Protein 3OBW (pdb70)

Sequence (321 aa):
DEKRQAVKLHIESEDDLWLLHLILEKDDKVVAKTTRDVGESRRIPMTIILKVDYTEFQEFTNRLRIHGIIEDAPERFGIKGAHHTINLDIGDEIIIIKQQWRSRIIIALVDFDEYLIAIPFEQGIKILSEKSLRPLNEEEGIIEQNALEIATELAEYVKQYDPDAILLAGPGFFKEEVSKKVNAILKNKKIYIDSVSSATRAGLHEVLKRDIIDKIMTDYEIAIGAKKMEKAMELLAKQPELVTYGLEQVKNAIEMGAVETVLVIEDLLSSDEQERLTIERMLEDIENKRGEVILVPKESPIYFELKNLTGILAILRFRIN

Radius of gyration: 24.27 Å; Cα contacts (8 Å, |Δi|>4): 619; chains: 1; bounding box: 79×34×56 Å

Organism: Saccharolobus solfataricus (strain ATCC 35092 / DSM 1617 / JCM 11322 / P2) (NCBI:txid273057)

Secondary structure (DSSP, 8-state):
------EEEE--SHHHHHHHHHH--TT-EEEEEEEEE-----EEEEEEEEEEEEEEEETTTTEEEEEEEEEE--GGG--TT-EEEEEE-TT-EEEEE-S-----EEEEEEETTEEEEEEE-SS-EE---EEE-GGG-SSTTHHHHHHHHHHHHHHHHHHHH--SEEEEE-SSSHHHHHHHHHHTTT--SEEEEE--S-SSHHHHHHHHTSHHHHHHHHHHHHHHHHHHHHHHHHHHTTS-SSEEESHHHHHHHHHHT-EEEEEEEGGGGSS-HHHHHHHHHHHHHHHTTT-EEEEE-TTSTTHHHHHHTTTEEEEESS---

B-factor: mean 63.79, std 14.61, range [33.77, 118.28]

CATH classification: 2.30.30.870 (+2 more: 3.30.420.60, 3.30.1330.30)

Structure (mmCIF, N/CA/C/O backbone):
data_3OBW
#
_entry.id   3OBW
#
_cell.length_a   124.394
_cell.length_b   34.329
_cell.length_c   90.109
_cell.angle_alpha   90.00
_cell.angle_beta   103.64
_cell.angle_gamma   90.00
#
_symmetry.space_group_name_H-M   'C 1 2 1'
#
loop_
_entity.id
_entity.type
_entity.pdbx_description
1 polymer 'Protein pelota homolog'
2 water water
#
loop_
_atom_site.group_PDB
_atom_site.id
_atom_site.type_symbol
_atom_site.label_atom_id
_atom_site.label_alt_id
_atom_site.label_comp_id
_atom_site.label_asym_id
_atom_site.label_entity_id
_atom_site.label_seq_id
_atom_site.pdbx_PDB_ins_code
_atom_site.Cartn_x
_atom_site.Cartn_y
_atom_site.Cartn_z
_atom_site.occupancy
_atom_site.B_iso_or_equiv
_atom_site.auth_seq_id
_atom_site.auth_comp_id
_atom_site.auth_asym_id
_atom_site.auth_atom_id
_atom_site.pdbx_PDB_model_num
ATOM 1 N N . ASP A 1 27 ? -5.256 -30.019 21.284 1.00 77.67 7 ASP A N 1
ATOM 2 C CA . ASP A 1 27 ? -3.809 -29.641 21.316 1.00 87.31 7 ASP A CA 1
ATOM 3 C C . ASP A 1 27 ? -3.527 -28.624 22.417 1.00 86.57 7 ASP A C 1
ATOM 4 O O . ASP A 1 27 ? -2.370 -28.331 22.735 1.00 80.00 7 ASP A O 1
ATOM 9 N N . GLU A 1 28 ? -4.599 -28.092 22.995 1.00 89.67 8 GLU A N 1
ATOM 10 C CA . GLU A 1 28 ? -4.490 -27.109 24.063 1.00 89.41 8 GLU A CA 1
ATOM 11 C C . GLU A 1 28 ? -5.849 -26.904 24.753 1.00 89.74 8 GLU A C 1
ATOM 12 O O . GLU A 1 28 ? -6.844 -26.552 24.109 1.00 88.61 8 GLU A O 1
ATOM 18 N N . LYS A 1 29 ? -5.877 -27.139 26.064 1.00 85.99 9 LYS A N 1
ATOM 19 C CA . LYS A 1 29 ? -7.091 -26.989 26.868 1.00 91.74 9 LYS A CA 1
ATOM 20 C C . LYS A 1 29 ? -7.689 -25.583 26.742 1.00 92.33 9 LYS A C 1
ATOM 21 O O . LYS A 1 29 ? -7.000 -24.627 26.383 1.00 86.97 9 LYS A O 1
ATOM 27 N N . ARG A 1 30 ? -8.977 -25.470 27.048 1.00 89.90 10 ARG A N 1
ATOM 28 C CA . ARG A 1 30 ? -9.688 -24.196 26.985 1.00 84.47 10 ARG A CA 1
ATOM 29 C C . ARG A 1 30 ? -10.242 -23.830 28.360 1.00 84.93 10 ARG A C 1
ATOM 30 O O . ARG A 1 30 ? -10.570 -22.668 28.614 1.00 82.17 10 ARG A O 1
ATOM 38 N N . GLN A 1 31 ? -10.347 -24.828 29.236 1.00 85.28 11 GLN A N 1
ATOM 39 C CA . GLN A 1 31 ? -10.855 -24.614 30.584 1.00 69.80 11 GLN A CA 1
ATOM 40 C C . GLN A 1 31 ? -9.769 -24.100 31.512 1.00 64.64 11 GLN A C 1
ATOM 41 O O . GLN A 1 31 ? -9.124 -24.855 32.249 1.00 61.60 11 GLN A O 1
ATOM 47 N N . ALA A 1 32 ? -9.569 -22.791 31.441 1.00 57.99 12 ALA A N 1
ATOM 48 C CA . ALA A 1 32 ? -8.588 -22.097 32.253 1.00 58.12 12 ALA A CA 1
ATOM 49 C C . ALA A 1 32 ? -9.353 -21.045 33.041 1.00 52.51 12 ALA A C 1
ATOM 50 O O . ALA A 1 32 ? -10.422 -20.597 32.619 1.00 53.17 12 ALA A O 1
ATOM 52 N N . VAL A 1 33 ? -8.813 -20.659 34.186 1.00 50.42 13 VAL A N 1
ATOM 53 C CA . VAL A 1 33 ? -9.455 -19.653 35.014 1.00 49.50 13 VAL A CA 1
ATOM 54 C C . VAL A 1 33 ? -8.432 -18.601 35.425 1.00 46.55 13 VAL A C 1
ATOM 55 O O . VAL A 1 33 ? -7.354 -18.942 35.907 1.00 48.92 13 VAL A O 1
ATOM 59 N N . LYS A 1 34 ? -8.761 -17.330 35.206 1.00 46.72 14 LYS A N 1
ATOM 60 C CA . LYS A 1 34 ? -7.871 -16.236 35.588 1.00 49.23 14 LYS A CA 1
ATOM 61 C C . LYS A 1 34 ? -8.254 -15.847 37.007 1.00 47.15 14 LYS A C 1
ATOM 62 O O . LYS A 1 34 ? -9.430 -15.829 37.354 1.00 48.47 14 LYS A O 1
ATOM 68 N N . LEU A 1 35 ? -7.263 -15.545 37.829 1.00 50.35 15 LEU A N 1
ATOM 69 C CA . LEU A 1 35 ? -7.533 -15.158 39.202 1.00 49.43 15 LEU A CA 1
ATOM 70 C C . LEU A 1 35 ? -6.664 -13.999 39.679 1.00 49.68 15 LEU A C 1
ATOM 71 O O . LEU A 1 35 ? -5.454 -13.986 39.480 1.00 49.24 15 LEU A O 1
ATOM 76 N N . HIS A 1 36 ? -7.300 -13.018 40.302 1.00 47.13 16 HIS A N 1
ATOM 77 C CA . HIS A 1 36 ? -6.581 -11.885 40.843 1.00 47.97 16 HIS A CA 1
ATOM 78 C C . HIS A 1 36 ? -6.431 -12.113 42.337 1.00 49.24 16 HIS A C 1
ATOM 79 O O . HIS A 1 36 ? -7.421 -12.219 43.056 1.00 57.81 16 HIS A O 1
ATOM 86 N N . ILE A 1 37 ? -5.186 -12.216 42.792 1.00 52.33 17 ILE A N 1
ATOM 87 C CA . ILE A 1 37 ? -4.909 -12.429 44.201 1.00 50.38 17 ILE A CA 1
ATOM 88 C C . ILE A 1 37 ? -5.180 -11.117 44.915 1.00 52.08 17 ILE A C 1
ATOM 89 O O . ILE A 1 37 ? -4.459 -10.123 44.758 1.00 51.28 17 ILE A O 1
ATOM 94 N N . GLU A 1 38 ? -6.243 -11.139 45.705 1.00 53.14 18 GLU A N 1
ATOM 95 C CA . GLU A 1 38 ? -6.695 -9.965 46.425 1.00 57.54 18 GLU A CA 1
ATOM 96 C C . GLU A 1 38 ? -6.422 -10.049 47.937 1.00 54.73 18 GLU A C 1
ATOM 97 O O . GLU A 1 38 ? -6.223 -9.020 48.584 1.00 49.63 18 GLU A O 1
ATOM 103 N N . SER A 1 39 ? -6.403 -11.262 48.492 1.00 50.30 19 SER A N 1
ATOM 104 C CA . SER A 1 39 ? -6.165 -11.450 49.924 1.00 53.80 19 SER A CA 1
ATOM 105 C C . SER A 1 39 ? -5.285 -12.656 50.194 1.00 49.63 19 SER A C 1
ATOM 106 O O . SER A 1 39 ? -4.854 -13.333 49.272 1.00 50.95 19 SER A O 1
ATOM 109 N N . GLU A 1 40 ? -5.029 -12.920 51.470 1.00 44.06 20 GLU A N 1
ATOM 110 C CA . GLU A 1 40 ? -4.224 -14.062 51.880 1.00 45.61 20 GLU A CA 1
ATOM 111 C C . GLU A 1 40 ? -5.029 -15.359 51.676 1.00 47.98 20 GLU A C 1
ATOM 112 O O . GLU A 1 40 ? -4.461 -16.441 51.536 1.00 51.54 20 GLU A O 1
ATOM 118 N N . ASP A 1 41 ? -6.356 -15.255 51.665 1.00 50.95 21 ASP A N 1
ATOM 119 C CA . ASP A 1 41 ? -7.192 -16.438 51.465 1.00 49.78 21 ASP A CA 1
ATOM 120 C C . ASP A 1 41 ? -7.133 -16.861 50.005 1.00 49.05 21 ASP A C 1
ATOM 121 O O . ASP A 1 41 ? -7.228 -18.050 49.687 1.00 45.82 21 ASP A O 1
ATOM 126 N N . ASP A 1 42 ? -6.986 -15.885 49.112 1.00 46.16 22 ASP A N 1
ATOM 127 C CA . ASP A 1 42 ? -6.891 -16.203 47.698 1.00 47.53 22 ASP A CA 1
ATOM 128 C C . ASP A 1 42 ? -5.642 -17.068 47.583 1.00 47.56 22 ASP A C 1
ATOM 129 O O . ASP A 1 42 ? -5.556 -17.967 46.749 1.00 41.55 22 ASP A O 1
ATOM 134 N N . LEU A 1 43 ? -4.683 -16.815 48.463 1.00 46.86 23 LEU A N 1
ATOM 135 C CA . LEU A 1 43 ? -3.450 -17.587 48.466 1.00 47.48 23 LEU A CA 1
ATOM 136 C C . LEU A 1 43 ? -3.671 -19.014 48.985 1.00 51.07 23 LEU A C 1
ATOM 137 O O . LEU A 1 43 ? -3.188 -19.979 48.381 1.00 50.83 23 LEU A O 1
ATOM 142 N N . TRP A 1 44 ? -4.392 -19.157 50.096 1.00 47.01 24 TRP A N 1
ATOM 143 C CA . TRP A 1 44 ? -4.630 -20.492 50.631 1.00 47.49 24 TRP A CA 1
ATOM 144 C C . TRP A 1 44 ? -5.442 -21.298 49.660 1.00 44.42 24 TRP A C 1
ATOM 145 O O . TRP A 1 44 ? -5.228 -22.492 49.527 1.00 44.35 24 TRP A O 1
ATOM 156 N N . LEU A 1 45 ? -6.373 -20.648 48.976 1.00 45.31 25 LEU A N 1
ATOM 157 C CA . LEU A 1 45 ? -7.203 -21.354 48.019 1.00 47.76 25 LEU A CA 1
ATOM 158 C C . LEU A 1 45 ? -6.337 -22.013 46.966 1.00 43.81 25 LEU A C 1
ATOM 159 O O . LEU A 1 45 ? -6.465 -23.212 46.699 1.00 42.45 25 LEU A O 1
ATOM 164 N N . LEU A 1 46 ? -5.455 -21.218 46.369 1.00 44.69 26 LEU A N 1
ATOM 165 C CA . LEU A 1 46 ? -4.560 -21.707 45.329 1.00 46.56 26 LEU A CA 1
ATOM 166 C C . LEU A 1 46 ? -3.693 -22.848 45.828 1.00 48.88 26 LEU A C 1
ATOM 167 O O . LEU A 1 46 ? -3.431 -23.805 45.095 1.00 47.99 26 LEU A O 1
ATOM 172 N N . HIS A 1 47 ? -3.265 -22.738 47.083 1.00 45.72 27 HIS A N 1
ATOM 173 C CA . HIS A 1 47 ? -2.419 -23.734 47.733 1.00 44.30 27 HIS A CA 1
ATOM 174 C C . HIS A 1 47 ? -3.160 -25.038 47.967 1.00 47.37 27 HIS A C 1
ATOM 175 O O . HIS A 1 47 ? -2.555 -26.105 47.958 1.00 49.31 27 HIS A O 1
ATOM 182 N N . LEU A 1 48 ? -4.472 -24.939 48.164 1.00 51.86 28 LEU A N 1
ATOM 183 C CA . LEU A 1 48 ? -5.312 -26.097 48.430 1.00 49.43 28 LEU A CA 1
ATOM 184 C C . LEU A 1 48 ? -5.775 -26.846 47.186 1.00 54.89 28 LEU A C 1
ATOM 185 O O . LEU A 1 48 ? -5.869 -28.078 47.199 1.00 54.63 28 LEU A O 1
ATOM 190 N N . ILE A 1 49 ? -6.057 -26.119 46.109 1.00 54.46 29 ILE A N 1
ATOM 191 C CA . ILE A 1 49 ? -6.556 -26.767 44.909 1.00 52.60 29 ILE A CA 1
ATOM 192 C C . ILE A 1 49 ? -5.546 -27.022 43.800 1.00 57.32 29 ILE A C 1
ATOM 193 O O . ILE A 1 49 ? -5.863 -27.722 42.835 1.00 60.04 29 ILE A O 1
ATOM 198 N N . LEU A 1 50 ? -4.341 -26.466 43.909 1.00 51.92 30 LEU A N 1
ATOM 199 C CA . LEU A 1 50 ? -3.348 -26.712 42.870 1.00 54.43 30 LEU A CA 1
ATOM 200 C C . LEU A 1 50 ? -2.659 -28.047 43.124 1.00 58.04 30 LEU A C 1
ATOM 201 O O . LEU A 1 50 ? -1.946 -28.216 44.111 1.00 61.40 30 LEU A O 1
ATOM 206 N N . GLU A 1 51 ? -2.886 -29.001 42.226 1.00 62.74 31 GLU A N 1
ATOM 207 C CA . GLU A 1 51 ? -2.303 -30.327 42.355 1.00 62.29 31 GLU A CA 1
ATOM 208 C C . GLU A 1 51 ? -1.050 -30.578 41.529 1.00 66.41 31 GLU A C 1
ATOM 209 O O . GLU A 1 51 ? -0.598 -29.734 40.756 1.00 60.85 31 GLU A O 1
ATOM 215 N N . LYS A 1 52 ? -0.517 -31.780 41.715 1.00 70.29 32 LYS A N 1
ATOM 216 C CA . LYS A 1 52 ? 0.693 -32.261 41.076 1.00 64.28 32 LYS A CA 1
ATOM 217 C C . LYS A 1 52 ? 0.954 -31.803 39.657 1.00 71.41 32 LYS A C 1
ATOM 218 O O . LYS A 1 52 ? 1.791 -30.936 39.435 1.00 71.44 32 LYS A O 1
ATOM 224 N N . ASP A 1 53 ? 0.243 -32.374 38.691 1.00 68.38 33 ASP A N 1
ATOM 225 C CA . ASP A 1 53 ? 0.496 -32.031 37.296 1.00 68.13 33 ASP A CA 1
ATOM 226 C C . ASP A 1 53 ? -0.376 -30.950 36.664 1.00 66.95 33 ASP A C 1
ATOM 227 O O . ASP A 1 53 ? -0.671 -31.010 35.471 1.00 68.47 33 ASP A O 1
ATOM 232 N N . ASP A 1 54 ? -0.787 -29.959 37.445 1.00 65.34 34 ASP A N 1
ATOM 233 C CA . ASP A 1 54 ? -1.613 -28.889 36.904 1.00 62.25 34 ASP A CA 1
ATOM 234 C C . ASP A 1 54 ? -0.675 -27.826 36.354 1.00 62.06 34 ASP A C 1
ATOM 235 O O . ASP A 1 54 ? 0.470 -27.729 36.784 1.00 59.90 34 ASP A O 1
ATOM 240 N N . LYS A 1 55 ? -1.146 -27.042 35.392 1.00 61.61 35 LYS A N 1
ATOM 241 C CA . LYS A 1 55 ? -0.318 -25.990 34.811 1.00 56.03 35 LYS A CA 1
ATOM 242 C C . LYS A 1 55 ? -0.814 -24.617 35.242 1.00 54.33 35 LYS A C 1
ATOM 243 O O . LYS A 1 55 ? -2.007 -24.435 35.463 1.00 54.57 35 LYS A O 1
ATOM 249 N N . VAL A 1 56 ? 0.099 -23.655 35.365 1.00 45.61 36 VAL A N 1
ATOM 250 C CA . VAL A 1 56 ? -0.265 -22.290 35.756 1.00 43.98 36 VAL A CA 1
ATOM 251 C C . VAL A 1 56 ? 0.448 -21.283 34.872 1.00 47.34 36 VAL A C 1
ATOM 252 O O . VAL A 1 56 ? 1.596 -21.479 34.486 1.00 43.67 36 VAL A O 1
ATOM 256 N N . VAL A 1 57 ? -0.240 -20.201 34.545 1.00 45.64 37 VAL A N 1
ATOM 257 C CA . VAL A 1 57 ? 0.361 -19.173 33.714 1.00 45.28 37 VAL A CA 1
ATOM 258 C C . VAL A 1 57 ? 0.478 -17.914 34.551 1.00 46.35 37 VAL A C 1
ATOM 259 O O . VAL A 1 57 ? -0.512 -17.437 35.096 1.00 45.76 37 VAL A O 1
ATOM 263 N N . ALA A 1 58 ? 1.691 -17.381 34.650 1.00 45.61 38 ALA A N 1
ATOM 264 C CA . ALA A 1 58 ? 1.929 -16.196 35.457 1.00 46.20 38 ALA A CA 1
ATOM 265 C C . ALA A 1 58 ? 3.224 -15.465 35.113 1.00 49.86 38 ALA A C 1
ATOM 266 O O . ALA A 1 58 ? 4.116 -16.018 34.461 1.00 48.72 38 ALA A O 1
ATOM 268 N N . LYS A 1 59 ? 3.309 -14.216 35.569 1.00 45.43 39 LYS A N 1
ATOM 269 C CA . LYS A 1 59 ? 4.493 -13.390 35.384 1.00 48.59 39 LYS A CA 1
ATOM 270 C C . LYS A 1 59 ? 5.554 -13.910 36.357 1.00 51.15 39 LYS A C 1
ATOM 271 O O . LYS A 1 59 ? 5.227 -14.568 37.347 1.00 42.64 39 LYS A O 1
ATOM 277 N N . THR A 1 60 ? 6.817 -13.602 36.097 1.00 47.49 40 THR A N 1
ATOM 278 C CA . THR A 1 60 ? 7.878 -14.043 36.993 1.00 49.91 40 THR A CA 1
ATOM 279 C C . THR A 1 60 ? 9.211 -13.454 36.567 1.00 52.82 40 THR A C 1
ATOM 280 O O . THR A 1 60 ? 9.280 -12.652 35.633 1.00 56.02 40 THR A O 1
ATOM 284 N N . THR A 1 61 ? 10.265 -13.847 37.273 1.00 53.08 41 THR A N 1
ATOM 285 C CA . THR A 1 61 ? 11.610 -13.391 36.964 1.00 56.63 41 THR A CA 1
ATOM 286 C C . THR A 1 61 ? 12.530 -14.600 36.870 1.00 52.94 41 THR A C 1
ATOM 287 O O . THR A 1 61 ? 12.390 -15.555 37.639 1.00 51.59 41 THR A O 1
ATOM 291 N N . ARG A 1 62 ? 13.442 -14.566 35.901 1.00 49.94 42 ARG A N 1
ATOM 292 C CA . ARG A 1 62 ? 14.427 -15.632 35.723 1.00 55.07 42 ARG A CA 1
ATOM 293 C C . ARG A 1 62 ? 15.801 -14.978 35.576 1.00 62.04 42 ARG A C 1
ATOM 294 O O . ARG A 1 62 ? 15.962 -13.987 34.856 1.00 58.27 42 ARG A O 1
ATOM 302 N N . ASP A 1 63 ? 16.786 -15.524 36.280 1.00 67.20 43 ASP A N 1
ATOM 303 C CA . ASP A 1 63 ? 18.141 -14.997 36.214 1.00 73.91 43 ASP A CA 1
ATOM 304 C C . ASP A 1 63 ? 18.960 -15.926 35.324 1.00 75.15 43 ASP A C 1
ATOM 305 O O . ASP A 1 63 ? 19.548 -16.901 35.792 1.00 75.67 43 ASP A O 1
ATOM 310 N N . VAL A 1 64 ? 18.976 -15.610 34.032 1.00 72.25 44 VAL A N 1
ATOM 311 C CA . VAL A 1 64 ? 19.689 -16.397 33.037 1.00 74.05 44 VAL A CA 1
ATOM 312 C C . VAL A 1 64 ? 21.091 -15.865 32.727 1.00 78.09 44 VAL A C 1
ATOM 313 O O . VAL A 1 64 ? 21.298 -14.655 32.609 1.00 75.30 44 VAL A O 1
ATOM 317 N N . GLY A 1 65 ? 22.048 -16.780 32.591 1.00 76.28 45 GLY A N 1
ATOM 318 C CA . GLY A 1 65 ? 23.412 -16.382 32.294 1.00 74.73 45 GLY A CA 1
ATOM 319 C C . GLY A 1 65 ? 24.325 -16.499 33.496 1.00 78.20 45 GLY A C 1
ATOM 320 O O . GLY A 1 65 ? 23.917 -17.005 34.539 1.00 72.07 45 GLY A O 1
ATOM 321 N N . GLU A 1 69 ? 27.444 -12.812 33.183 1.00 86.02 49 GLU A N 1
ATOM 322 C CA . GLU A 1 69 ? 26.840 -13.435 34.355 1.00 83.68 49 GLU A CA 1
ATOM 323 C C . GLU A 1 69 ? 25.369 -13.063 34.508 1.00 85.14 49 GLU A C 1
ATOM 324 O O . GLU A 1 69 ? 24.773 -12.410 33.642 1.00 80.96 49 GLU A O 1
ATOM 330 N N . SER A 1 70 ? 24.809 -13.489 35.634 1.00 83.69 50 SER A N 1
ATOM 331 C CA . SER A 1 70 ? 23.412 -13.280 35.980 1.00 81.39 50 SER A CA 1
ATOM 332 C C . SER A 1 70 ? 22.746 -12.016 35.451 1.00 81.58 50 SER A C 1
ATOM 333 O O . SER A 1 70 ? 23.326 -10.927 35.450 1.00 79.58 50 SER A O 1
ATOM 336 N N . ARG A 1 71 ? 21.505 -12.196 35.011 1.00 80.38 51 ARG A N 1
ATOM 337 C CA . ARG A 1 71 ? 20.662 -11.122 34.511 1.00 75.75 51 ARG A CA 1
ATOM 338 C C . ARG A 1 71 ? 19.218 -11.481 34.851 1.00 71.34 51 ARG A C 1
ATOM 339 O O . ARG A 1 71 ? 18.671 -12.459 34.341 1.00 66.09 51 ARG A O 1
ATOM 347 N N . ARG A 1 72 ? 18.618 -10.698 35.743 1.00 72.16 52 ARG A N 1
ATOM 348 C CA . ARG A 1 72 ? 17.231 -10.907 36.159 1.00 69.98 52 ARG A CA 1
ATOM 349 C C . ARG A 1 72 ? 16.270 -10.329 35.122 1.00 63.71 52 ARG A C 1
ATOM 350 O O . ARG A 1 72 ? 16.169 -9.105 34.994 1.00 63.78 52 ARG A O 1
ATOM 358 N N . ILE A 1 73 ? 15.572 -11.186 34.380 1.00 54.22 53 ILE A N 1
ATOM 359 C CA . ILE A 1 73 ? 14.628 -10.673 33.395 1.00 56.61 53 ILE A CA 1
ATOM 360 C C . ILE A 1 73 ? 13.201 -11.150 33.553 1.00 58.23 53 ILE A C 1
ATOM 361 O O . ILE A 1 73 ? 12.931 -12.350 33.558 1.00 57.32 53 ILE A O 1
ATOM 366 N N . PRO A 1 74 ? 12.262 -10.195 33.692 1.00 57.50 54 PRO A N 1
ATOM 367 C CA . PRO A 1 74 ? 10.832 -10.466 33.852 1.00 55.12 54 PRO A CA 1
ATOM 368 C C . PRO A 1 74 ? 10.385 -11.311 32.678 1.00 51.95 54 PRO A C 1
ATOM 369 O O . PRO A 1 74 ? 10.919 -11.167 31.587 1.00 49.69 54 PRO A O 1
ATOM 373 N N . MET A 1 75 ? 9.429 -12.203 32.899 1.00 49.21 55 MET A N 1
ATOM 374 C CA . MET A 1 75 ? 8.923 -13.016 31.813 1.00 50.47 55 MET A CA 1
ATOM 375 C C . MET A 1 75 ? 7.659 -13.733 32.242 1.00 47.86 55 MET A C 1
ATOM 376 O O . MET A 1 75 ? 7.369 -13.830 33.433 1.00 49.27 55 MET A O 1
ATOM 381 N N . THR A 1 76 ? 6.890 -14.204 31.267 1.00 41.40 56 THR A N 1
ATOM 382 C CA . THR A 1 76 ? 5.658 -14.913 31.558 1.00 42.86 56 THR A CA 1
ATOM 383 C C . THR A 1 76 ? 5.810 -16.332 31.036 1.00 41.69 56 THR A C 1
ATOM 384 O O . THR A 1 76 ? 6.136 -16.541 29.873 1.00 51.05 56 THR A O 1
ATOM 388 N N . ILE A 1 77 ? 5.574 -17.308 31.905 1.00 43.30 57 ILE A N 1
ATOM 389 C CA . ILE A 1 77 ? 5.738 -18.711 31.550 1.00 46.28 57 ILE A CA 1
ATOM 390 C C . ILE A 1 77 ? 4.540 -19.572 31.902 1.00 44.02 57 ILE A C 1
ATOM 391 O O . ILE A 1 77 ? 3.639 -19.131 32.617 1.00 47.22 57 ILE A O 1
ATOM 396 N N . ILE A 1 78 ? 4.539 -20.800 31.384 1.00 44.08 58 ILE A N 1
ATOM 397 C CA . ILE A 1 78 ? 3.506 -21.790 31.705 1.00 46.85 58 ILE A CA 1
ATOM 398 C C . ILE A 1 78 ? 4.289 -22.812 32.514 1.00 51.28 58 ILE A C 1
ATOM 399 O O . ILE A 1 78 ? 5.231 -23.418 32.009 1.00 52.20 58 ILE A O 1
ATOM 404 N N . LEU A 1 79 ? 3.896 -23.003 33.763 1.00 51.45 59 LEU A N 1
ATOM 405 C CA . LEU A 1 79 ? 4.578 -23.929 34.647 1.00 50.24 59 LEU A CA 1
ATOM 406 C C . LEU A 1 79 ? 3.697 -25.131 34.957 1.00 53.78 59 LEU A C 1
ATOM 407 O O . LEU A 1 79 ? 2.497 -24.981 35.181 1.00 53.82 59 LEU A O 1
ATOM 412 N N . LYS A 1 80 ? 4.287 -26.324 34.944 1.00 55.25 60 LYS A N 1
ATOM 413 C CA . LYS A 1 80 ? 3.552 -27.537 35.321 1.00 56.25 60 LYS A CA 1
ATOM 414 C C . LYS A 1 80 ? 3.965 -27.724 36.791 1.00 57.69 60 LYS A C 1
ATOM 415 O O . LYS A 1 80 ? 5.143 -27.911 37.110 1.00 59.79 60 LYS A O 1
ATOM 421 N N . VAL A 1 81 ? 2.987 -27.629 37.680 1.00 58.05 61 VAL A N 1
ATOM 422 C CA . VAL A 1 81 ? 3.224 -27.708 39.116 1.00 57.02 61 VAL A CA 1
ATOM 423 C C . VAL A 1 81 ? 3.844 -28.999 39.613 1.00 53.95 61 VAL A C 1
ATOM 424 O O . VAL A 1 81 ? 3.688 -30.051 39.007 1.00 56.98 61 VAL A O 1
ATOM 428 N N . ASP A 1 82 ? 4.572 -28.892 40.718 1.00 56.73 62 ASP A N 1
ATOM 429 C CA . ASP A 1 82 ? 5.181 -30.040 41.389 1.00 59.80 62 ASP A CA 1
ATOM 430 C C . ASP A 1 82 ? 4.434 -30.048 42.731 1.00 59.66 62 ASP A C 1
ATOM 431 O O . ASP A 1 82 ? 3.747 -31.010 43.075 1.00 57.92 62 ASP A O 1
ATOM 436 N N . TYR A 1 83 ? 4.566 -28.938 43.458 1.00 57.77 63 TYR A N 1
ATOM 437 C CA . TYR A 1 83 ? 3.907 -28.721 44.745 1.00 58.02 63 TYR A CA 1
ATOM 438 C C . TYR A 1 83 ? 4.021 -27.245 45.166 1.00 59.45 63 TYR A C 1
ATOM 439 O O . TYR A 1 83 ? 4.984 -26.552 44.812 1.00 59.01 63 TYR A O 1
ATOM 448 N N . THR A 1 84 ? 3.035 -26.768 45.919 1.00 54.83 64 THR A N 1
ATOM 449 C CA . THR A 1 84 ? 3.025 -25.378 46.367 1.00 54.24 64 THR A CA 1
ATOM 450 C C . THR A 1 84 ? 3.419 -25.262 47.848 1.00 56.71 64 THR A C 1
ATOM 451 O O . THR A 1 84 ? 3.410 -26.251 48.582 1.00 58.21 64 THR A O 1
ATOM 455 N N . GLU A 1 85 ? 3.774 -24.051 48.272 1.00 54.28 65 GLU A N 1
ATOM 456 C CA . GLU A 1 85 ? 4.183 -23.787 49.649 1.00 53.70 65 GLU A CA 1
ATOM 457 C C . GLU A 1 85 ? 3.743 -22.415 50.124 1.00 56.83 65 GLU A C 1
ATOM 458 O O . GLU A 1 85 ? 4.140 -21.403 49.556 1.00 60.81 65 GLU A O 1
ATOM 464 N N . PHE A 1 86 ? 2.948 -22.375 51.183 1.00 55.89 66 PHE A N 1
ATOM 465 C CA . PHE A 1 86 ? 2.513 -21.100 51.725 1.00 56.10 66 PHE A CA 1
ATOM 466 C C . PHE A 1 86 ? 3.626 -20.599 52.667 1.00 57.01 66 PHE A C 1
ATOM 467 O O . PHE A 1 86 ? 4.073 -21.327 53.5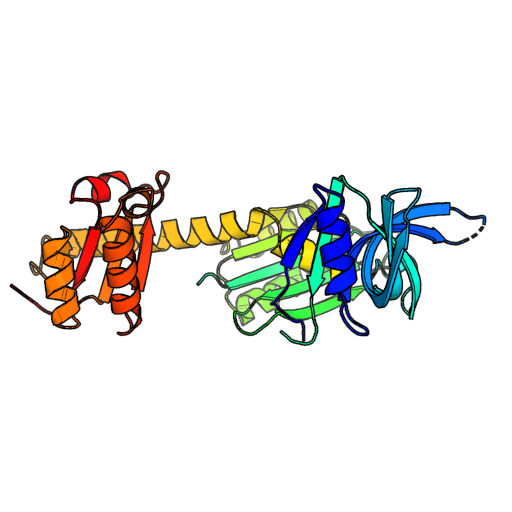60 1.00 58.57 66 PHE A O 1
ATOM 475 N N . GLN A 1 87 ? 4.096 -19.373 52.450 1.00 56.84 67 GLN A N 1
ATOM 476 C CA . GLN A 1 87 ? 5.139 -18.803 53.298 1.00 58.24 67 GLN A CA 1
ATOM 477 C C . GLN A 1 87 ? 4.504 -17.887 54.340 1.00 60.93 67 GLN A C 1
ATOM 478 O O . GLN A 1 87 ? 4.209 -16.724 54.061 1.00 58.01 67 GLN A O 1
ATOM 484 N N . GLU A 1 88 ? 4.308 -18.438 55.537 1.00 64.20 68 GLU A N 1
ATOM 485 C CA . GLU A 1 88 ? 3.693 -17.764 56.692 1.00 62.79 68 GLU A CA 1
ATOM 486 C C . GLU A 1 88 ? 4.169 -16.344 56.997 1.00 64.23 68 GLU A C 1
ATOM 487 O O . GLU A 1 88 ? 3.358 -15.451 57.246 1.00 57.34 68 GLU A O 1
ATOM 493 N N . PHE A 1 89 ? 5.485 -16.152 56.992 1.00 65.04 69 PHE A N 1
ATOM 494 C CA . PHE A 1 89 ? 6.079 -14.864 57.327 1.00 64.96 69 PHE A CA 1
ATOM 495 C C . PHE A 1 89 ? 6.019 -13.765 56.268 1.00 67.84 69 PHE A C 1
ATOM 496 O O . PHE A 1 89 ? 5.795 -12.594 56.588 1.00 70.20 69 PHE A O 1
ATOM 504 N N . THR A 1 90 ? 6.212 -14.132 55.012 1.00 65.20 70 THR A N 1
ATOM 505 C CA . THR A 1 90 ? 6.146 -13.152 53.942 1.00 67.39 70 THR A CA 1
ATOM 506 C C . THR A 1 90 ? 4.750 -13.186 53.308 1.00 72.75 70 THR A C 1
ATOM 507 O O . THR A 1 90 ? 4.434 -12.401 52.416 1.00 75.89 70 THR A O 1
ATOM 511 N N . ASN A 1 91 ? 3.909 -14.092 53.793 1.00 62.48 71 ASN A N 1
ATOM 512 C CA . ASN A 1 91 ? 2.558 -14.247 53.271 1.00 64.38 71 ASN A CA 1
ATOM 513 C C . ASN A 1 91 ? 2.461 -14.269 51.751 1.00 62.75 71 ASN A C 1
ATOM 514 O O . ASN A 1 91 ? 1.917 -13.352 51.131 1.00 56.92 71 ASN A O 1
ATOM 519 N N . ARG A 1 92 ? 2.999 -15.337 51.165 1.00 58.09 72 ARG A N 1
ATOM 520 C CA . ARG A 1 92 ? 2.963 -15.539 49.728 1.00 54.12 72 ARG A CA 1
ATOM 521 C C . ARG A 1 92 ? 3.026 -17.030 49.410 1.00 52.17 72 ARG A C 1
ATOM 522 O O . ARG A 1 92 ? 3.379 -17.839 50.270 1.00 54.31 72 ARG A O 1
ATOM 530 N N . LEU A 1 93 ? 2.653 -17.397 48.187 1.00 48.31 73 LEU A N 1
ATOM 531 C CA . LEU A 1 93 ? 2.659 -18.792 47.786 1.00 49.57 73 LEU A CA 1
ATOM 532 C C . LEU A 1 93 ? 3.743 -19.056 46.758 1.00 50.02 73 LEU A C 1
ATOM 533 O O . LEU A 1 93 ? 3.857 -18.337 45.761 1.00 50.31 73 LEU A O 1
ATOM 538 N N . ARG A 1 94 ? 4.546 -20.086 47.006 1.00 47.81 74 ARG A N 1
ATOM 539 C CA . ARG A 1 94 ? 5.610 -20.458 46.089 1.00 51.21 74 ARG A CA 1
ATOM 540 C C . ARG A 1 94 ? 5.164 -21.705 45.318 1.00 55.88 74 ARG A C 1
ATOM 541 O O . ARG A 1 94 ? 4.934 -22.760 45.913 1.00 56.55 74 ARG A O 1
ATOM 549 N N . ILE A 1 95 ? 5.010 -21.578 44.004 1.00 47.34 75 ILE A N 1
ATOM 550 C CA . ILE A 1 95 ? 4.616 -22.722 43.200 1.00 50.12 75 ILE A CA 1
ATOM 551 C C . ILE A 1 95 ? 5.883 -23.307 42.607 1.00 53.83 75 ILE A C 1
ATOM 552 O O . ILE A 1 95 ? 6.625 -22.609 41.902 1.00 51.34 75 ILE A O 1
ATOM 557 N N . HIS A 1 96 ? 6.132 -24.585 42.895 1.00 55.46 76 HIS A N 1
ATOM 558 C CA . HIS A 1 96 ? 7.327 -25.273 42.392 1.00 58.30 76 HIS A CA 1
ATOM 559 C C . HIS A 1 96 ? 7.006 -26.184 41.208 1.00 57.06 76 HIS A C 1
ATOM 560 O O . HIS A 1 96 ? 5.974 -26.858 41.200 1.00 58.81 76 HIS A O 1
ATOM 567 N N . GLY A 1 97 ? 7.887 -26.207 40.211 1.00 52.36 77 GLY A N 1
ATOM 568 C CA . GLY A 1 97 ? 7.649 -27.070 39.065 1.00 56.46 77 GLY A CA 1
ATOM 569 C C . GLY A 1 97 ? 8.678 -26.952 37.964 1.00 56.02 77 GLY A C 1
ATOM 570 O O . GLY A 1 97 ? 9.806 -26.517 38.216 1.00 52.07 77 GLY A O 1
ATOM 571 N N . ILE A 1 98 ? 8.312 -27.371 36.754 1.00 48.92 78 ILE A N 1
ATOM 572 C CA . ILE A 1 98 ? 9.225 -27.253 35.627 1.00 54.22 78 ILE A CA 1
ATOM 573 C C . ILE A 1 98 ? 8.566 -26.371 34.573 1.00 56.41 78 ILE A C 1
ATOM 574 O O . ILE A 1 98 ? 7.339 -26.351 34.449 1.00 54.69 78 ILE A O 1
ATOM 579 N N . ILE A 1 99 ? 9.386 -25.625 33.833 1.00 52.59 79 ILE A N 1
ATOM 580 C CA . ILE A 1 99 ? 8.891 -24.707 32.811 1.00 49.34 79 ILE A CA 1
ATOM 581 C C . ILE A 1 99 ? 8.386 -25.385 31.546 1.00 53.02 79 ILE A C 1
ATOM 582 O O . ILE A 1 99 ? 9.142 -26.001 30.802 1.00 54.93 79 ILE A O 1
ATOM 587 N N . GLU A 1 100 ? 7.092 -25.237 31.305 1.00 52.99 80 GLU A N 1
ATOM 588 C CA . GLU A 1 100 ? 6.445 -25.829 30.151 1.00 49.93 80 GLU A CA 1
ATOM 589 C C . GLU A 1 100 ? 6.595 -24.937 28.908 1.00 55.65 80 GLU A C 1
ATOM 590 O O . GLU A 1 100 ? 6.668 -25.440 27.778 1.00 49.87 80 GLU A O 1
ATOM 596 N N . ASP A 1 101 ? 6.641 -23.620 29.111 1.00 50.59 81 ASP A N 1
ATOM 597 C CA . ASP A 1 101 ? 6.761 -22.695 27.986 1.00 48.87 81 ASP A CA 1
ATOM 598 C C . ASP A 1 101 ? 7.249 -21.298 28.373 1.00 47.21 81 ASP A C 1
ATOM 599 O O . ASP A 1 101 ? 6.862 -20.749 29.397 1.00 45.66 81 ASP A O 1
ATOM 604 N N . ALA A 1 102 ? 8.105 -20.732 27.531 1.00 49.44 82 ALA A N 1
ATOM 605 C CA . ALA A 1 102 ? 8.650 -19.399 27.743 1.00 53.18 82 ALA A CA 1
ATOM 606 C C . ALA A 1 102 ? 9.253 -18.977 26.407 1.00 51.48 82 ALA A C 1
ATOM 607 O O . ALA A 1 102 ? 9.313 -19.784 25.485 1.00 56.86 82 ALA A O 1
ATOM 609 N N . PRO A 1 103 ? 9.680 -17.709 26.269 1.00 47.09 83 PRO A N 1
ATOM 610 C CA . PRO A 1 103 ? 10.272 -17.298 24.986 1.00 52.35 83 PRO A CA 1
ATOM 611 C C . PRO A 1 103 ? 11.445 -18.228 24.686 1.00 52.02 83 PRO A C 1
ATOM 612 O O . PRO A 1 103 ? 12.327 -18.409 25.533 1.00 50.65 83 PRO A O 1
ATOM 616 N N . GLU A 1 104 ? 11.459 -18.823 23.498 1.00 51.20 84 GLU A N 1
ATOM 617 C CA . GLU A 1 104 ? 12.530 -19.755 23.147 1.00 57.58 84 GLU A CA 1
ATOM 618 C C . GLU A 1 104 ? 13.950 -19.178 23.229 1.00 55.56 84 GLU A C 1
ATOM 619 O O . GLU A 1 104 ? 14.914 -19.907 23.501 1.00 54.67 84 GLU A O 1
ATOM 625 N N . ARG A 1 105 ? 14.096 -17.877 23.019 1.00 51.99 85 ARG A N 1
ATOM 626 C CA . ARG A 1 105 ? 15.425 -17.300 23.091 1.00 54.93 85 ARG A CA 1
ATOM 627 C C . ARG A 1 105 ? 16.157 -17.563 24.415 1.00 57.64 85 ARG A C 1
ATOM 628 O O . ARG A 1 105 ? 17.362 -17.359 24.493 1.00 59.86 85 ARG A O 1
ATOM 636 N N . PHE A 1 106 ? 15.457 -18.018 25.452 1.00 57.43 86 PHE A N 1
ATOM 637 C CA . PHE A 1 106 ? 16.130 -18.278 26.731 1.00 54.96 86 PHE A CA 1
ATOM 638 C C . PHE A 1 106 ? 16.440 -19.744 26.923 1.00 52.98 86 PHE A C 1
ATOM 639 O O . PHE A 1 106 ? 17.117 -20.106 27.886 1.00 55.51 86 PHE A O 1
ATOM 647 N N . GLY A 1 107 ? 15.938 -20.580 26.011 1.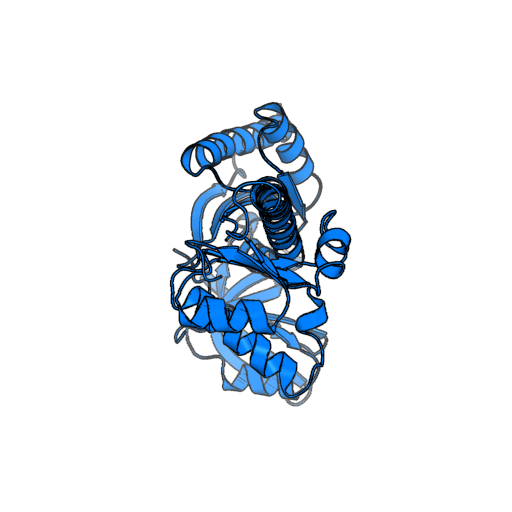00 52.69 87 GLY A N 1
ATOM 648 C CA . GLY A 1 107 ? 16.162 -22.017 26.094 1.00 50.22 87 GLY A CA 1
ATOM 649 C C . GLY A 1 107 ? 16.051 -22.565 27.507 1.00 57.89 87 GLY A C 1
ATOM 650 O O . GLY A 1 107 ? 16.908 -23.341 27.938 1.00 57.37 87 GLY A O 1
ATOM 651 N N . ILE A 1 108 ? 14.998 -22.176 28.228 1.00 58.79 88 ILE A N 1
ATOM 652 C CA . ILE A 1 108 ? 14.816 -22.622 29.611 1.00 54.26 88 ILE A CA 1
ATOM 653 C C . ILE A 1 108 ? 13.715 -23.652 29.852 1.00 54.37 88 ILE A C 1
ATOM 654 O O . ILE A 1 108 ? 13.401 -23.951 31.003 1.00 54.74 88 ILE A O 1
ATOM 659 N N . LYS A 1 109 ? 13.129 -24.199 28.790 1.00 53.65 89 LYS A N 1
ATOM 660 C CA . LYS A 1 109 ? 12.084 -25.204 28.960 1.00 51.17 89 LYS A CA 1
ATOM 661 C C . LYS A 1 109 ? 12.695 -26.379 29.709 1.00 51.38 89 LYS A C 1
ATOM 662 O O . LYS A 1 109 ? 13.900 -26.582 29.663 1.00 54.08 89 LYS A O 1
ATOM 668 N N . GLY A 1 110 ? 11.871 -27.151 30.404 1.00 53.45 90 GLY A N 1
ATOM 669 C CA . GLY A 1 110 ? 12.389 -28.289 31.147 1.00 52.44 90 GLY A CA 1
ATOM 670 C C . GLY A 1 110 ? 13.099 -27.926 32.443 1.00 47.77 90 GLY A C 1
ATOM 671 O O . GLY A 1 110 ? 13.293 -28.772 33.317 1.00 47.94 90 GLY A O 1
ATOM 672 N N . ALA A 1 111 ? 13.502 -26.672 32.588 1.00 42.49 91 ALA A N 1
ATOM 673 C CA . ALA A 1 111 ? 14.179 -26.270 33.818 1.00 45.72 91 ALA A CA 1
ATOM 674 C C . ALA A 1 111 ? 13.208 -26.243 35.009 1.00 51.22 91 ALA A C 1
ATOM 675 O O . ALA A 1 111 ? 11.984 -26.263 34.829 1.00 51.48 91 ALA A O 1
ATOM 677 N N . HIS A 1 112 ? 13.756 -26.226 36.223 1.00 47.73 92 HIS A N 1
ATOM 678 C CA . HIS A 1 112 ? 12.933 -26.129 37.422 1.00 46.33 92 HIS A CA 1
ATOM 679 C C . HIS A 1 112 ? 12.870 -24.633 37.701 1.00 48.74 92 HIS A C 1
ATOM 680 O O . HIS A 1 112 ? 13.819 -23.904 37.430 1.00 45.24 92 HIS A O 1
ATOM 687 N N . HIS A 1 113 ? 11.740 -24.176 38.217 1.00 48.95 93 HIS A N 1
ATOM 688 C CA . HIS A 1 113 ? 11.571 -22.766 38.516 1.00 46.65 93 HIS A CA 1
ATOM 689 C C . HIS A 1 113 ? 10.583 -22.634 39.652 1.00 49.69 93 HIS A C 1
ATOM 690 O O . HIS A 1 113 ? 9.774 -23.532 39.904 1.00 49.14 93 HIS A O 1
ATOM 697 N N . THR A 1 114 ? 10.666 -21.516 40.352 1.00 44.95 94 THR A N 1
ATOM 698 C CA . THR A 1 114 ? 9.755 -21.272 41.439 1.00 49.31 94 THR A CA 1
ATOM 699 C C . THR A 1 114 ? 9.032 -19.975 41.162 1.00 48.33 94 THR A C 1
ATOM 700 O O . THR A 1 114 ? 9.654 -18.943 40.888 1.00 44.14 94 THR A O 1
ATOM 704 N N . ILE A 1 115 ? 7.709 -20.035 41.206 1.00 45.98 95 ILE A N 1
ATOM 705 C CA . ILE A 1 115 ? 6.930 -18.843 40.989 1.00 45.98 95 ILE A CA 1
ATOM 706 C C . ILE A 1 115 ? 6.533 -18.305 42.349 1.00 50.16 95 ILE A C 1
ATOM 707 O O . ILE A 1 115 ? 5.972 -19.025 43.182 1.00 49.61 95 ILE A O 1
ATOM 712 N N . ASN A 1 116 ? 6.856 -17.036 42.573 1.00 48.52 96 ASN A N 1
ATOM 713 C CA . ASN A 1 116 ? 6.524 -16.368 43.816 1.00 44.28 96 ASN A CA 1
ATOM 714 C C . ASN A 1 116 ? 5.270 -15.533 43.606 1.00 50.77 96 ASN A C 1
ATOM 715 O O . ASN A 1 116 ? 5.326 -14.451 43.028 1.00 50.47 96 ASN A O 1
ATOM 720 N N . LEU A 1 117 ? 4.140 -16.055 44.079 1.00 48.89 97 LEU A N 1
ATOM 721 C CA . LEU A 1 117 ? 2.851 -15.387 43.947 1.00 47.51 97 LEU A CA 1
ATOM 722 C C . LEU A 1 117 ? 2.516 -14.547 45.186 1.00 50.03 97 LEU A C 1
ATOM 723 O O . LEU A 1 117 ? 2.517 -15.050 46.313 1.00 48.06 97 LEU A O 1
ATOM 728 N N . ASP A 1 118 ? 2.213 -13.270 44.953 1.00 50.19 98 ASP A N 1
ATOM 729 C CA . ASP A 1 118 ? 1.890 -12.327 46.012 1.00 47.29 98 ASP A CA 1
ATOM 730 C C . ASP A 1 118 ? 0.556 -11.641 45.805 1.00 45.86 98 ASP A C 1
ATOM 731 O O . ASP A 1 118 ? -0.038 -11.705 44.728 1.00 42.95 98 ASP A O 1
ATOM 736 N N . ILE A 1 119 ? 0.099 -10.979 46.863 1.00 46.58 99 ILE A N 1
ATOM 737 C CA . ILE A 1 119 ? -1.135 -10.211 46.839 1.00 45.17 99 ILE A CA 1
ATOM 738 C C . ILE A 1 119 ? -0.868 -9.129 45.798 1.00 46.29 99 ILE A C 1
ATOM 739 O O . ILE A 1 119 ? 0.122 -8.411 45.901 1.00 50.84 99 ILE A O 1
ATOM 744 N N . GLY A 1 120 ? -1.736 -9.032 44.794 1.00 44.43 100 GLY A N 1
ATOM 745 C CA . GLY A 1 120 ? -1.564 -8.049 43.735 1.00 45.62 100 GLY A CA 1
ATOM 746 C C . GLY A 1 120 ? -1.354 -8.708 42.378 1.00 47.21 100 GLY A C 1
ATOM 747 O O . GLY A 1 120 ? -1.721 -8.165 41.340 1.00 48.56 100 GLY A O 1
ATOM 748 N N . ASP A 1 121 ? -0.767 -9.901 42.398 1.00 47.15 101 ASP A N 1
ATOM 749 C CA . ASP A 1 121 ? -0.490 -10.673 41.187 1.00 47.21 101 ASP A CA 1
ATOM 750 C C . ASP A 1 121 ? -1.723 -11.311 40.563 1.00 49.70 101 ASP A C 1
ATOM 751 O O . ASP A 1 121 ? -2.787 -11.380 41.176 1.00 49.87 101 ASP A O 1
ATOM 756 N N . GLU A 1 122 ? -1.549 -11.784 39.333 1.00 52.18 102 GLU A N 1
ATOM 757 C CA . GLU A 1 122 ? -2.600 -12.453 38.566 1.00 45.10 102 GLU A CA 1
ATOM 758 C C . GLU A 1 122 ? -2.066 -13.829 38.191 1.00 44.09 102 GLU A C 1
ATOM 759 O O . GLU A 1 122 ? -0.863 -14.058 38.176 1.00 51.95 102 GLU A O 1
ATOM 765 N N . ILE A 1 123 ? -2.954 -14.758 37.900 1.00 40.79 103 ILE A N 1
ATOM 766 C CA . ILE A 1 123 ? -2.504 -16.075 37.528 1.00 41.70 103 ILE A CA 1
ATOM 767 C C . ILE A 1 123 ? -3.659 -16.766 36.867 1.00 43.56 103 ILE A C 1
ATOM 768 O O . ILE A 1 123 ? -4.808 -16.532 37.216 1.00 48.73 103 ILE A O 1
ATOM 773 N N . ILE A 1 124 ? -3.343 -17.585 35.877 1.00 43.15 104 ILE A N 1
ATOM 774 C CA . ILE A 1 124 ? -4.353 -18.329 35.160 1.00 44.84 104 ILE A CA 1
ATOM 775 C C . ILE A 1 124 ? -4.117 -19.789 35.519 1.00 45.28 104 ILE A C 1
ATOM 776 O O . ILE A 1 124 ? -3.016 -20.322 35.330 1.00 46.10 104 ILE A O 1
ATOM 781 N N . ILE A 1 125 ? -5.129 -20.445 36.061 1.00 44.85 105 ILE A N 1
ATOM 782 C CA . ILE A 1 125 ? -4.926 -21.833 36.419 1.00 49.21 105 ILE A CA 1
ATOM 783 C C . ILE A 1 125 ? -5.652 -22.760 35.465 1.00 50.01 105 ILE A C 1
ATOM 784 O O . ILE A 1 125 ? -6.753 -22.466 34.996 1.00 51.26 105 ILE A O 1
ATOM 789 N N . ILE A 1 126 ? -4.987 -23.870 35.169 1.00 52.69 106 ILE A N 1
ATOM 790 C CA . ILE A 1 126 ? -5.503 -24.892 34.281 1.00 57.89 106 ILE A CA 1
ATOM 791 C C . ILE A 1 126 ? -5.340 -26.217 35.002 1.00 61.24 106 ILE A C 1
ATOM 792 O O . ILE A 1 126 ? -4.247 -26.782 35.002 1.00 67.64 106 ILE A O 1
ATOM 797 N N . LYS A 1 127 ? -6.402 -26.708 35.634 1.00 62.39 107 LYS A N 1
ATOM 798 C CA . LYS A 1 127 ? -6.309 -27.991 36.330 1.00 66.35 107 LYS A CA 1
ATOM 799 C C . LYS A 1 127 ? -6.488 -29.130 35.337 1.00 68.57 107 LYS A C 1
ATOM 800 O O . LYS A 1 127 ? -7.188 -28.981 34.340 1.00 66.36 107 LYS A O 1
ATOM 806 N N . GLN A 1 128 ? -5.848 -30.263 35.607 1.00 73.40 108 GLN A N 1
ATOM 807 C CA . GLN A 1 128 ? -5.970 -31.422 34.731 1.00 73.81 108 GLN A CA 1
ATOM 808 C C . GLN A 1 128 ? -7.380 -31.981 34.811 1.00 79.43 108 GLN A C 1
ATOM 809 O O . GLN A 1 128 ? -7.994 -32.288 33.790 1.00 84.19 108 GLN A O 1
ATOM 815 N N . GLN A 1 129 ? -7.891 -32.089 36.034 1.00 80.08 109 GLN A N 1
ATOM 816 C CA . GLN A 1 129 ? -9.225 -32.630 36.280 1.00 82.18 109 GLN A CA 1
ATOM 817 C C . GLN A 1 129 ? -10.385 -31.698 35.904 1.00 83.40 109 GLN A C 1
ATOM 818 O O . GLN A 1 129 ? -11.300 -31.478 36.704 1.00 83.99 109 GLN A O 1
ATOM 824 N N . TRP A 1 130 ? -10.352 -31.164 34.684 1.00 83.49 110 TRP A N 1
ATOM 825 C CA . TRP A 1 130 ? -11.398 -30.259 34.206 1.00 80.47 110 TRP A CA 1
ATOM 826 C C . TRP A 1 130 ? -11.770 -30.559 32.757 1.00 86.58 110 TRP A C 1
ATOM 827 O O . TRP A 1 130 ? -11.473 -29.778 31.850 1.00 85.33 110 TRP A O 1
ATOM 838 N N . ARG A 1 145 ? -20.072 -17.487 19.360 1.00 80.07 125 ARG A N 1
ATOM 839 C CA . ARG A 1 145 ? -20.400 -17.969 18.022 1.00 86.76 125 ARG A CA 1
ATOM 840 C C . ARG A 1 145 ? -19.370 -17.483 17.000 1.00 82.19 125 ARG A C 1
ATOM 841 O O . ARG A 1 145 ? -19.343 -17.930 15.845 1.00 75.03 125 ARG A O 1
ATOM 849 N N . SER A 1 146 ? -18.515 -16.570 17.449 1.00 78.66 126 SER A N 1
ATOM 850 C CA . SER A 1 146 ? -17.469 -15.992 16.614 1.00 76.04 126 SER A CA 1
ATOM 851 C C . SER A 1 146 ? -16.183 -16.834 16.655 1.00 70.28 126 SER A C 1
ATOM 852 O O . SER A 1 146 ? -15.600 -17.064 17.722 1.00 70.04 126 SER A O 1
ATOM 855 N N . ARG A 1 147 ? -15.759 -17.311 15.491 1.00 62.20 127 ARG A N 1
ATOM 856 C CA . ARG A 1 147 ? -14.537 -18.087 15.402 1.00 61.79 127 ARG A CA 1
ATOM 857 C C . ARG A 1 147 ? -13.434 -17.079 15.120 1.00 58.55 127 ARG A C 1
ATOM 858 O O . ARG A 1 147 ? -13.498 -16.307 14.151 1.00 53.11 127 ARG A O 1
ATOM 866 N N . ILE A 1 148 ? -12.423 -17.089 15.979 1.00 58.75 128 ILE A N 1
ATOM 867 C CA . ILE A 1 148 ? -11.318 -16.158 15.864 1.00 55.02 128 ILE A CA 1
ATOM 868 C C . ILE A 1 148 ? -10.008 -16.848 15.545 1.00 54.80 128 ILE A C 1
ATOM 869 O O . ILE A 1 148 ? -9.710 -17.916 16.073 1.00 56.98 128 ILE A O 1
ATOM 874 N N . ILE A 1 149 ? -9.234 -16.215 14.670 1.00 52.86 129 ILE A N 1
ATOM 875 C CA . ILE A 1 149 ? -7.927 -16.706 14.269 1.00 54.84 129 ILE A CA 1
ATOM 876 C C . ILE A 1 149 ? -6.947 -15.812 15.051 1.00 48.98 129 ILE A C 1
ATOM 877 O O . ILE A 1 149 ? -7.034 -14.579 14.992 1.00 44.69 129 ILE A O 1
ATOM 882 N N . ILE A 1 150 ? -6.045 -16.430 15.810 1.00 47.77 130 ILE A N 1
ATOM 883 C CA . ILE A 1 150 ? -5.087 -15.671 16.610 1.00 46.98 130 ILE A CA 1
ATOM 884 C C . ILE A 1 150 ? -3.633 -15.765 16.145 1.00 48.47 130 ILE A C 1
ATOM 885 O O . ILE A 1 150 ? -3.086 -16.856 15.953 1.00 49.04 130 ILE A O 1
ATOM 890 N N . ALA A 1 151 ? -3.005 -14.608 15.977 1.00 41.38 131 ALA A N 1
ATOM 891 C CA . ALA A 1 151 ? -1.609 -14.568 15.573 1.00 45.72 131 ALA A CA 1
ATOM 892 C C . ALA A 1 151 ? -0.775 -13.842 16.628 1.00 41.89 131 ALA A C 1
ATOM 893 O O . ALA A 1 151 ? -0.968 -12.648 16.892 1.00 38.73 131 ALA A O 1
ATOM 895 N N . LEU A 1 152 ? 0.133 -14.580 17.254 1.00 38.73 132 LEU A N 1
ATOM 896 C CA . LEU A 1 152 ? 1.012 -14.003 18.264 1.00 44.53 132 LEU A CA 1
ATOM 897 C C . LEU A 1 152 ? 2.359 -13.780 17.603 1.00 45.44 132 LEU A C 1
ATOM 898 O O . LEU A 1 152 ? 3.025 -14.731 17.185 1.00 42.06 132 LEU A O 1
ATOM 903 N N . VAL A 1 153 ? 2.760 -12.522 17.492 1.00 43.09 133 VAL A N 1
ATOM 904 C CA . VAL A 1 153 ? 4.029 -12.233 16.854 1.00 46.49 133 VAL A CA 1
ATOM 905 C C . VAL A 1 153 ? 4.974 -11.401 17.716 1.00 50.19 133 VAL A C 1
ATOM 906 O O . VAL A 1 153 ? 4.610 -10.332 18.227 1.00 47.84 133 VAL A O 1
ATOM 910 N N . ASP A 1 154 ? 6.183 -11.924 17.901 1.00 55.21 134 ASP A N 1
ATOM 911 C CA . ASP A 1 154 ? 7.216 -11.226 18.656 1.00 54.13 134 ASP A CA 1
ATOM 912 C C . ASP A 1 154 ? 8.259 -10.995 17.579 1.00 55.74 134 ASP A C 1
ATOM 913 O O . ASP A 1 154 ? 8.137 -11.556 16.500 1.00 51.91 134 ASP A O 1
ATOM 918 N N . PHE A 1 155 ? 9.282 -10.192 17.845 1.00 57.56 135 PHE A N 1
ATOM 919 C CA . PHE A 1 155 ? 10.282 -9.926 16.809 1.00 62.92 135 PHE A CA 1
ATOM 920 C C . PHE A 1 155 ? 11.162 -11.109 16.394 1.00 59.03 135 PHE A C 1
ATOM 921 O O . PHE A 1 155 ? 11.855 -11.024 15.387 1.00 61.21 135 PHE A O 1
ATOM 929 N N . ASP A 1 156 ? 11.121 -12.209 17.138 1.00 54.93 136 ASP A N 1
ATOM 930 C CA . ASP A 1 156 ? 11.968 -13.362 16.831 1.00 58.33 136 ASP A CA 1
ATOM 931 C C . ASP A 1 156 ? 11.257 -14.701 16.950 1.00 55.69 136 ASP A C 1
ATOM 932 O O . ASP A 1 156 ? 11.889 -15.754 16.926 1.00 56.55 136 ASP A O 1
ATOM 937 N N . GLU A 1 157 ? 9.937 -14.660 17.067 1.00 61.74 137 GLU A N 1
ATOM 938 C CA . GLU A 1 157 ? 9.141 -15.878 17.232 1.00 59.48 137 GLU A CA 1
ATOM 939 C C . GLU A 1 157 ? 7.667 -15.547 16.969 1.00 55.32 137 GLU A C 1
ATOM 940 O O . GLU A 1 157 ? 7.273 -14.372 16.978 1.00 53.06 137 GLU A O 1
ATOM 946 N N . TYR A 1 158 ? 6.860 -16.570 16.703 1.00 49.56 138 TYR A N 1
ATOM 947 C CA . TYR A 1 158 ? 5.439 -16.337 16.462 1.00 49.41 138 TYR A CA 1
ATOM 948 C C . TYR A 1 158 ? 4.605 -17.606 16.577 1.00 50.20 138 TYR A C 1
ATOM 949 O O . TYR A 1 158 ? 5.121 -18.722 16.556 1.00 48.06 138 TYR A O 1
ATOM 958 N N . LEU A 1 159 ? 3.299 -17.415 16.694 1.00 48.47 139 LEU A N 1
ATOM 959 C CA . LEU A 1 159 ? 2.379 -18.517 16.870 1.00 49.63 139 LEU A CA 1
ATOM 960 C C . LEU A 1 159 ? 1.026 -18.196 16.228 1.00 49.82 139 LEU A C 1
ATOM 961 O O . LEU A 1 159 ? 0.580 -17.045 16.252 1.00 49.81 139 LEU A O 1
ATOM 966 N N . ILE A 1 160 ? 0.393 -19.214 15.641 1.00 52.10 140 ILE A N 1
ATOM 967 C CA . ILE A 1 160 ? -0.919 -19.065 14.999 1.00 53.41 140 ILE A CA 1
ATOM 968 C C . ILE A 1 160 ? -1.827 -20.125 15.604 1.00 55.68 140 ILE A C 1
ATOM 969 O O . ILE A 1 160 ? -1.429 -21.279 15.731 1.00 59.39 140 ILE A O 1
ATOM 974 N N . ALA A 1 161 ? -3.048 -19.744 15.962 1.00 52.12 141 ALA A N 1
ATOM 975 C CA . ALA A 1 161 ? -3.974 -20.695 16.559 1.00 55.72 141 ALA A CA 1
ATOM 976 C C . ALA A 1 161 ? -5.419 -20.269 16.389 1.00 57.99 141 ALA A C 1
ATOM 977 O O . ALA A 1 161 ? -5.704 -19.124 16.058 1.00 55.70 141 ALA A O 1
ATOM 979 N N . ILE A 1 162 ? -6.328 -21.208 16.617 1.00 59.15 142 ILE A N 1
ATOM 980 C CA . ILE A 1 162 ? -7.754 -20.932 16.529 1.00 63.00 142 ILE A CA 1
ATOM 981 C C . ILE A 1 162 ? -8.442 -21.580 17.725 1.00 64.99 142 ILE A C 1
ATOM 982 O O . ILE A 1 162 ? -8.163 -22.732 18.056 1.00 66.96 142 ILE A O 1
ATOM 987 N N . PRO A 1 163 ? -9.314 -20.826 18.420 1.00 65.16 143 PRO A N 1
ATOM 988 C CA . PRO A 1 163 ? -10.025 -21.372 19.583 1.00 75.93 143 PRO A CA 1
ATOM 989 C C . PRO A 1 163 ? -11.389 -21.963 19.213 1.00 74.23 143 PRO A C 1
ATOM 990 O O . PRO A 1 163 ? -12.145 -21.381 18.431 1.00 69.46 143 PRO A O 1
ATOM 994 N N . PHE A 1 164 ? -11.684 -23.128 19.773 1.00 74.18 144 PHE A N 1
ATOM 995 C CA . PHE A 1 164 ? -12.954 -23.793 19.535 1.00 81.72 144 PHE A CA 1
ATOM 996 C C . PHE A 1 164 ? -13.610 -23.993 20.896 1.00 84.08 144 PHE A C 1
ATOM 997 O O . PHE A 1 164 ? -12.965 -23.821 21.938 1.00 83.23 144 PHE A O 1
ATOM 1005 N N . GLU A 1 165 ? -14.894 -24.336 20.899 1.00 91.84 145 GLU A N 1
ATOM 1006 C CA . GLU A 1 165 ? -15.571 -24.587 22.161 1.00 91.26 145 GLU A CA 1
ATOM 1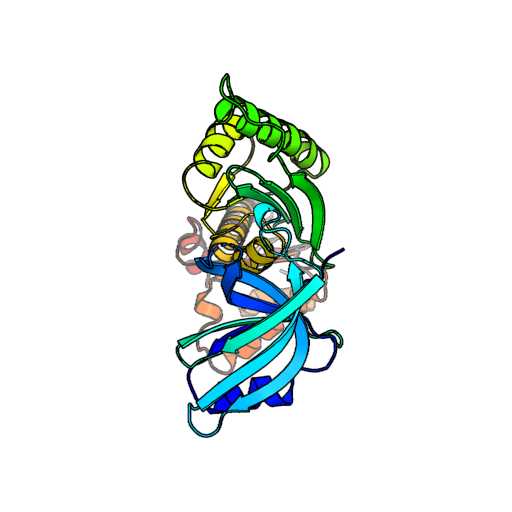007 C C . GLU A 1 165 ? -14.930 -25.865 22.673 1.00 87.32 145 GLU A C 1
ATOM 1008 O O . GLU A 1 165 ? -14.870 -26.115 23.875 1.00 87.11 145 GLU A O 1
ATOM 1014 N N . GLN A 1 166 ? -14.435 -26.660 21.733 1.00 87.80 146 GLN A N 1
ATOM 1015 C CA . GLN A 1 166 ? -13.778 -27.919 22.041 1.00 86.80 146 GLN A CA 1
ATOM 1016 C C . GLN A 1 166 ? -12.440 -27.663 22.733 1.00 82.93 146 GLN A C 1
ATOM 1017 O O . GLN A 1 166 ? -12.208 -28.137 23.841 1.00 73.05 146 GLN A O 1
ATOM 1023 N N . GLY A 1 167 ? -11.566 -26.906 22.077 1.00 85.62 147 GLY A N 1
ATOM 1024 C CA . GLY A 1 167 ? -10.265 -26.599 22.653 1.00 84.03 147 GLY A CA 1
ATOM 1025 C C . GLY A 1 167 ? -9.521 -25.561 21.836 1.00 79.23 147 GLY A C 1
ATOM 1026 O O . GLY A 1 167 ? -10.136 -24.774 21.114 1.00 79.04 147 GLY A O 1
ATOM 1027 N N . ILE A 1 168 ? -8.197 -25.550 21.948 1.00 81.27 148 ILE A N 1
ATOM 1028 C CA . ILE A 1 168 ? -7.378 -24.606 21.189 1.00 78.71 148 ILE A CA 1
ATOM 1029 C C . ILE A 1 168 ? -6.429 -25.352 20.257 1.00 76.68 148 ILE A C 1
ATOM 1030 O O . ILE A 1 168 ? -5.526 -26.053 20.719 1.00 75.31 148 ILE A O 1
ATOM 1035 N N . LYS A 1 169 ? -6.633 -25.212 18.951 1.00 69.03 149 LYS A N 1
ATOM 1036 C CA . LYS A 1 169 ? -5.739 -25.865 18.013 1.00 71.76 149 LYS A CA 1
ATOM 1037 C C . LYS A 1 169 ? -4.663 -24.867 17.635 1.00 69.76 149 LYS A C 1
ATOM 1038 O O . LYS A 1 169 ? -4.944 -23.691 17.385 1.00 66.75 149 LYS A O 1
ATOM 1044 N N . ILE A 1 170 ? -3.426 -25.348 17.611 1.00 71.04 150 ILE A N 1
ATOM 1045 C CA . ILE A 1 170 ? -2.282 -24.523 17.280 1.00 68.17 150 ILE A CA 1
ATOM 1046 C C . ILE A 1 170 ? -1.770 -24.846 15.892 1.00 68.10 150 ILE A C 1
ATOM 1047 O O . ILE A 1 170 ? -1.048 -25.818 15.700 1.00 71.96 150 ILE A O 1
ATOM 1052 N N . LEU A 1 171 ? -2.157 -24.030 14.920 1.00 65.66 151 LEU A N 1
ATOM 1053 C CA . LEU A 1 171 ? -1.728 -24.233 13.543 1.00 65.68 151 LEU A CA 1
ATOM 1054 C C . LEU A 1 171 ? -0.209 -24.128 13.478 1.00 64.99 151 LEU A C 1
ATOM 1055 O O . LEU A 1 171 ? 0.493 -25.109 13.690 1.00 65.66 151 LEU A O 1
ATOM 1060 N N . SER A 1 172 ? 0.296 -22.934 13.195 1.00 64.82 152 SER A N 1
ATOM 1061 C CA . SER A 1 172 ? 1.734 -22.711 13.125 1.00 64.05 152 SER A CA 1
ATOM 1062 C C . SER A 1 172 ? 2.268 -22.287 14.501 1.00 62.90 152 SER A C 1
ATOM 1063 O O . SER A 1 172 ? 1.502 -21.856 15.370 1.00 61.56 152 SER A O 1
ATOM 1066 N N . GLU A 1 173 ? 3.579 -22.432 14.690 1.00 58.53 153 GLU A N 1
ATOM 1067 C CA . GLU A 1 173 ? 4.278 -22.064 15.928 1.00 57.61 153 GLU A CA 1
ATOM 1068 C C . GLU A 1 173 ? 5.753 -22.398 15.740 1.00 60.80 153 GLU A C 1
ATOM 1069 O O . GLU A 1 173 ? 6.149 -23.557 15.897 1.00 62.66 153 GLU A O 1
ATOM 1075 N N . LYS A 1 174 ? 6.562 -21.392 15.403 1.00 59.02 154 LYS A N 1
ATOM 1076 C CA . LYS A 1 174 ? 7.991 -21.607 15.168 1.00 61.30 154 LYS A CA 1
ATOM 1077 C C . LYS A 1 174 ? 8.835 -20.371 15.441 1.00 61.21 154 LYS A C 1
ATOM 1078 O O . LYS A 1 174 ? 8.311 -19.267 15.611 1.00 54.67 154 LYS A O 1
ATOM 1084 N N . SER A 1 175 ? 10.150 -20.565 15.453 1.00 68.78 155 SER A N 1
ATOM 1085 C CA . SER A 1 175 ? 11.079 -19.474 15.705 1.00 68.67 155 SER A CA 1
ATOM 1086 C C . SER A 1 175 ? 11.483 -18.783 14.415 1.00 68.22 155 SER A C 1
ATOM 1087 O O . SER A 1 175 ? 11.269 -19.301 13.320 1.00 68.47 155 SER A O 1
ATOM 1090 N N . LEU A 1 176 ? 12.056 -17.596 14.564 1.00 72.38 156 LEU A N 1
ATOM 1091 C CA . LEU A 1 176 ? 12.531 -16.808 13.438 1.00 73.72 156 LEU A CA 1
ATOM 1092 C C . LEU A 1 176 ? 13.969 -16.439 13.768 1.00 77.83 156 LEU A C 1
ATOM 1093 O O . LEU A 1 176 ? 14.675 -15.863 12.946 1.00 85.47 156 LEU A O 1
ATOM 1098 N N . ARG A 1 177 ? 14.375 -16.780 14.990 1.00 77.23 157 ARG A N 1
ATOM 1099 C CA . ARG A 1 177 ? 15.704 -16.490 15.537 1.00 79.49 157 ARG A CA 1
ATOM 1100 C C . ARG A 1 177 ? 16.894 -16.651 14.585 1.00 90.07 157 ARG A C 1
ATOM 1101 O O . ARG A 1 177 ? 17.728 -15.750 14.451 1.00 92.38 157 ARG A O 1
ATOM 1109 N N . PRO A 1 178 ? 16.994 -17.801 13.910 1.00 89.12 158 PRO A N 1
ATOM 1110 C CA . PRO A 1 178 ? 18.126 -17.966 13.000 1.00 94.10 158 PRO A CA 1
ATOM 1111 C C . PRO A 1 178 ? 17.893 -17.263 11.664 1.00 97.64 158 PRO A C 1
ATOM 1112 O O . PRO A 1 178 ? 18.750 -17.299 10.781 1.00 103.73 158 PRO A O 1
ATOM 1116 N N . LEU A 1 179 ? 16.741 -16.612 11.524 1.00 97.00 159 LEU A N 1
ATOM 1117 C CA . LEU A 1 179 ? 16.389 -15.948 10.274 1.00 98.74 159 LEU A CA 1
ATOM 1118 C C . LEU A 1 179 ? 16.654 -14.443 10.208 1.00 102.70 159 LEU A C 1
ATOM 1119 O O . LEU A 1 179 ? 16.052 -13.755 9.382 1.00 102.25 159 LEU A O 1
ATOM 1124 N N . ASN A 1 180 ? 17.546 -13.918 11.042 1.00 101.12 160 ASN A N 1
ATOM 1125 C CA . ASN A 1 180 ? 17.778 -12.478 10.998 1.00 101.92 160 ASN A CA 1
ATOM 1126 C C . ASN A 1 180 ? 19.193 -11.952 11.203 1.00 105.59 160 ASN A C 1
ATOM 1127 O O . ASN A 1 180 ? 19.813 -12.140 12.256 1.00 104.98 160 ASN A O 1
ATOM 1132 N N . GLU A 1 181 ? 19.678 -11.270 10.169 1.00 101.99 161 GLU A N 1
ATOM 1133 C CA . GLU A 1 181 ? 20.996 -10.653 10.161 1.00 106.11 161 GLU A CA 1
ATOM 1134 C C . GLU A 1 181 ? 20.953 -9.638 9.030 1.00 107.26 161 GLU A C 1
ATOM 1135 O O . GLU A 1 181 ? 21.150 -9.990 7.866 1.00 110.09 161 GLU A O 1
ATOM 1141 N N . GLU A 1 182 ? 20.669 -8.388 9.386 1.00 102.60 162 GLU A N 1
ATOM 1142 C CA . GLU A 1 182 ? 20.565 -7.290 8.431 1.00 103.41 162 GLU A CA 1
ATOM 1143 C C . GLU A 1 182 ? 19.694 -7.647 7.220 1.00 101.76 162 GLU A C 1
ATOM 1144 O O . GLU A 1 182 ? 19.040 -8.694 7.197 1.00 100.47 162 GLU A O 1
ATOM 1150 N N . GLU A 1 183 ? 19.691 -6.759 6.227 1.00 102.48 163 GLU A N 1
ATOM 1151 C CA . GLU A 1 183 ? 18.928 -6.919 4.984 1.00 95.92 163 GLU A CA 1
ATOM 1152 C C . GLU A 1 183 ? 17.482 -6.423 5.106 1.00 95.84 163 GLU A C 1
ATOM 1153 O O . GLU A 1 183 ? 17.250 -5.256 5.445 1.00 93.42 163 GLU A O 1
ATOM 1159 N N . GLY A 1 184 ? 16.521 -7.303 4.817 1.00 94.38 164 GLY A N 1
ATOM 1160 C CA . GLY A 1 184 ? 15.112 -6.944 4.901 1.00 89.32 164 GLY A CA 1
ATOM 1161 C C . GLY A 1 184 ? 14.545 -7.151 6.294 1.00 79.57 164 GLY A C 1
ATOM 1162 O O . GLY A 1 184 ? 13.719 -6.366 6.752 1.00 73.13 164 GLY A O 1
ATOM 1163 N N . ILE A 1 185 ? 15.004 -8.214 6.956 1.00 78.10 165 ILE A N 1
ATOM 1164 C CA . ILE A 1 185 ? 14.595 -8.589 8.312 1.00 78.71 165 ILE A CA 1
ATOM 1165 C C . ILE A 1 185 ? 13.138 -8.354 8.727 1.00 70.57 165 ILE A C 1
ATOM 1166 O O . ILE A 1 185 ? 12.261 -9.144 8.382 1.00 62.91 165 ILE A O 1
ATOM 1171 N N . ILE A 1 186 ? 12.883 -7.286 9.479 1.00 64.78 166 ILE A N 1
ATOM 1172 C CA . ILE A 1 186 ? 11.530 -6.996 9.950 1.00 70.82 166 ILE A CA 1
ATOM 1173 C C . ILE A 1 186 ? 10.498 -7.125 8.837 1.00 68.68 166 ILE A C 1
ATOM 1174 O O . ILE A 1 186 ? 9.736 -8.093 8.800 1.00 60.28 166 ILE A O 1
ATOM 1179 N N . GLU A 1 187 ? 10.478 -6.155 7.929 1.00 72.35 167 GLU A N 1
ATOM 1180 C CA . GLU A 1 187 ? 9.522 -6.173 6.828 1.00 69.22 167 GLU A CA 1
ATOM 1181 C C . GLU A 1 187 ? 9.421 -7.566 6.228 1.00 63.20 167 GLU A C 1
ATOM 1182 O O . GLU A 1 187 ? 8.321 -8.080 6.012 1.00 63.06 167 GLU A O 1
ATOM 1188 N N . GLN A 1 188 ? 10.570 -8.180 5.965 1.00 61.84 168 GLN A N 1
ATOM 1189 C CA . GLN A 1 188 ? 10.565 -9.503 5.375 1.00 65.25 168 GLN A CA 1
ATOM 1190 C C . GLN A 1 188 ? 9.894 -10.526 6.278 1.00 62.08 168 GLN A C 1
ATOM 1191 O O . GLN A 1 188 ? 9.065 -11.317 5.809 1.00 56.44 168 GLN A O 1
ATOM 1197 N N . ASN A 1 189 ? 10.239 -10.511 7.567 1.00 63.96 169 ASN A N 1
ATOM 1198 C CA . ASN A 1 189 ? 9.657 -11.464 8.509 1.00 61.66 169 ASN A CA 1
ATOM 1199 C C . ASN A 1 189 ? 8.157 -11.280 8.667 1.00 59.44 169 ASN A C 1
ATOM 1200 O O . ASN A 1 189 ? 7.392 -12.257 8.660 1.00 53.62 169 ASN A O 1
ATOM 1205 N N . ALA A 1 190 ? 7.739 -10.027 8.813 1.00 57.67 170 ALA A N 1
ATOM 1206 C CA . ALA A 1 190 ? 6.324 -9.722 8.943 1.00 55.02 170 ALA A CA 1
ATOM 1207 C C . ALA A 1 190 ? 5.575 -10.363 7.774 1.00 56.59 170 ALA A C 1
ATOM 1208 O O . ALA A 1 190 ? 4.583 -11.073 7.962 1.00 54.37 170 ALA A O 1
ATOM 1210 N N . LEU A 1 191 ? 6.076 -10.118 6.566 1.00 57.37 171 LEU A N 1
ATOM 1211 C CA . LEU A 1 191 ? 5.476 -10.648 5.352 1.00 57.00 171 LEU A CA 1
ATOM 1212 C C . LEU A 1 191 ? 5.361 -12.168 5.414 1.00 56.17 171 LEU A C 1
ATOM 1213 O O . LEU A 1 191 ? 4.323 -12.734 5.067 1.00 57.88 171 LEU A O 1
ATOM 1218 N N . GLU A 1 192 ? 6.423 -12.827 5.864 1.00 59.86 172 GLU A N 1
ATOM 1219 C CA . GLU A 1 192 ? 6.423 -14.287 5.988 1.00 63.43 172 GLU A CA 1
ATOM 1220 C C . GLU A 1 192 ? 5.313 -14.795 6.915 1.00 58.99 172 GLU A C 1
ATOM 1221 O O . GLU A 1 192 ? 4.819 -15.911 6.743 1.00 58.28 172 GLU A O 1
ATOM 1227 N N . ILE A 1 193 ? 4.931 -13.978 7.896 1.00 56.03 173 ILE A N 1
ATOM 1228 C CA . ILE A 1 193 ? 3.872 -14.343 8.839 1.00 56.26 173 ILE A CA 1
ATOM 1229 C C . ILE A 1 193 ? 2.529 -14.027 8.205 1.00 52.69 173 ILE A C 1
ATOM 1230 O O . ILE A 1 193 ? 1.614 -14.842 8.249 1.00 51.16 173 ILE A O 1
ATOM 1235 N N . ALA A 1 194 ? 2.418 -12.838 7.613 1.00 54.66 174 ALA A N 1
ATOM 1236 C CA . ALA A 1 194 ? 1.172 -12.416 6.955 1.00 58.80 174 ALA A CA 1
ATOM 1237 C C . ALA A 1 194 ? 0.753 -13.472 5.939 1.00 58.13 174 ALA A C 1
ATOM 1238 O O . ALA A 1 194 ? -0.396 -13.911 5.932 1.00 53.79 174 ALA A O 1
ATOM 1240 N N . THR A 1 195 ? 1.692 -13.867 5.081 1.00 54.74 175 THR A N 1
ATOM 1241 C CA . THR A 1 195 ? 1.438 -14.901 4.082 1.00 57.11 175 THR A CA 1
ATOM 1242 C C . THR A 1 195 ? 0.941 -16.122 4.850 1.00 57.93 175 THR A C 1
ATOM 1243 O O . THR A 1 195 ? -0.196 -16.556 4.690 1.00 58.59 175 THR A O 1
ATOM 1247 N N . GLU A 1 196 ? 1.819 -16.647 5.697 1.00 57.27 176 GLU A N 1
ATOM 1248 C CA . GLU A 1 196 ? 1.541 -17.800 6.548 1.00 57.90 176 GLU A CA 1
ATOM 1249 C C . GLU A 1 196 ? 0.153 -17.747 7.204 1.00 63.33 176 GLU A C 1
ATOM 1250 O O . GLU A 1 196 ? -0.428 -18.782 7.545 1.00 64.18 176 GLU A O 1
ATOM 1256 N N . LEU A 1 197 ? -0.386 -16.544 7.367 1.00 58.55 177 LEU A N 1
ATOM 1257 C CA . LEU A 1 197 ? -1.693 -16.383 7.995 1.00 62.72 177 LEU A CA 1
ATOM 1258 C C . LEU A 1 197 ? -2.799 -16.445 6.953 1.00 61.36 177 LEU A C 1
ATOM 1259 O O . LEU A 1 197 ? -3.796 -17.144 7.135 1.00 56.48 177 LEU A O 1
ATOM 1264 N N . ALA A 1 198 ? -2.616 -15.709 5.861 1.00 62.18 178 ALA A N 1
ATOM 1265 C CA . ALA A 1 198 ? -3.601 -15.671 4.786 1.00 59.10 178 ALA A CA 1
ATOM 1266 C C . ALA A 1 198 ? -4.102 -17.063 4.396 1.00 59.41 178 ALA A C 1
ATOM 1267 O O . ALA A 1 198 ? -5.294 -17.240 4.147 1.00 68.31 178 ALA A O 1
ATOM 1269 N N . GLU A 1 199 ? -3.208 -18.050 4.340 1.00 54.21 179 GLU A N 1
ATOM 1270 C CA . GLU A 1 199 ? -3.622 -19.411 3.983 1.00 58.69 179 GLU A CA 1
ATOM 1271 C C . GLU A 1 199 ? -4.593 -19.947 5.021 1.00 60.49 179 GLU A C 1
ATOM 1272 O O . GLU A 1 199 ? -5.644 -20.495 4.683 1.00 63.18 179 GLU A O 1
ATOM 1278 N N . TYR A 1 200 ? -4.225 -19.793 6.291 1.00 64.97 180 TYR A N 1
ATOM 1279 C CA . TYR A 1 200 ? -5.047 -20.264 7.393 1.00 63.29 180 TYR A CA 1
ATOM 1280 C C . TYR A 1 200 ? -6.426 -19.618 7.416 1.00 63.67 180 TYR A C 1
ATOM 1281 O O . TYR A 1 200 ? -7.417 -20.291 7.694 1.00 64.32 180 TYR A O 1
ATOM 1290 N N . VAL A 1 201 ? -6.490 -18.322 7.118 1.00 62.91 181 VAL A N 1
ATOM 1291 C CA . VAL A 1 201 ? -7.766 -17.604 7.091 1.00 66.09 181 VAL A CA 1
ATOM 1292 C C . VAL A 1 201 ? -8.680 -18.162 6.010 1.00 68.99 181 VAL A C 1
ATOM 1293 O O . VAL A 1 201 ? -9.776 -18.644 6.299 1.00 63.71 181 VAL A O 1
ATOM 1297 N N . LYS A 1 202 ? -8.226 -18.084 4.761 1.00 68.16 182 LYS A N 1
ATOM 1298 C CA . LYS A 1 202 ? -9.006 -18.591 3.635 1.00 71.96 182 LYS A CA 1
ATOM 1299 C C . LYS A 1 202 ? -9.417 -20.048 3.884 1.00 75.11 182 LYS A C 1
ATOM 1300 O O . LYS A 1 202 ? -10.527 -20.470 3.545 1.00 75.00 182 LYS A O 1
ATOM 1306 N N . GLN A 1 203 ? -8.511 -20.799 4.495 1.00 70.44 183 GLN A N 1
ATOM 1307 C CA . GLN A 1 203 ? -8.728 -22.202 4.795 1.00 68.88 183 GLN A CA 1
ATOM 1308 C C . GLN A 1 203 ? -9.701 -22.496 5.942 1.00 68.97 183 GLN A C 1
ATOM 1309 O O . GLN A 1 203 ? -10.197 -23.612 6.057 1.00 70.79 183 GLN A O 1
ATOM 1315 N N . TYR A 1 204 ? -9.975 -21.501 6.783 1.00 71.59 184 TYR A N 1
ATOM 1316 C CA . TYR A 1 204 ? -10.880 -21.674 7.926 1.00 72.20 184 TYR A CA 1
ATOM 1317 C C . TYR A 1 204 ? -11.946 -20.590 7.997 1.00 68.88 184 TYR A C 1
ATOM 1318 O O . TYR A 1 204 ? -12.812 -20.616 8.877 1.00 65.65 184 TYR A O 1
ATOM 1327 N N . ASP A 1 205 ? -11.857 -19.641 7.071 1.00 72.48 185 ASP A N 1
ATOM 1328 C CA . ASP A 1 205 ? -12.770 -18.505 6.991 1.00 71.18 185 ASP A CA 1
ATOM 1329 C C . ASP A 1 205 ? -13.294 -18.065 8.362 1.00 66.87 185 ASP A C 1
ATOM 1330 O O . ASP A 1 205 ? -14.489 -18.171 8.641 1.00 71.58 185 ASP A O 1
ATOM 1335 N N . PRO A 1 206 ? -12.395 -17.571 9.238 1.00 66.41 186 PRO A N 1
ATOM 1336 C CA . PRO A 1 206 ? -12.767 -17.114 10.581 1.00 68.70 186 PRO A CA 1
ATOM 1337 C C . PRO A 1 206 ? -13.482 -15.774 10.506 1.00 62.41 186 PRO A C 1
ATOM 1338 O O . PRO A 1 206 ? -13.382 -15.057 9.502 1.00 59.80 186 PRO A O 1
ATOM 1342 N N . ASP A 1 207 ? -14.195 -15.428 11.570 1.00 58.79 187 ASP A N 1
ATOM 1343 C CA . ASP A 1 207 ? -14.937 -14.173 11.580 1.00 60.53 187 ASP A CA 1
ATOM 1344 C C . ASP A 1 207 ? -14.014 -12.973 11.763 1.00 60.55 187 ASP A C 1
ATOM 1345 O O . ASP A 1 207 ? -14.116 -11.983 11.033 1.00 59.45 187 ASP A O 1
ATOM 1350 N N . ALA A 1 208 ? -13.099 -13.075 12.721 1.00 55.33 188 ALA A N 1
ATOM 1351 C CA . ALA A 1 208 ? -12.173 -11.992 12.993 1.00 51.13 188 ALA A CA 1
ATOM 1352 C C . ALA A 1 208 ? -10.759 -12.507 13.191 1.00 54.60 188 ALA A C 1
ATOM 1353 O O . ALA A 1 208 ? -10.548 -13.666 13.542 1.00 54.29 188 ALA A O 1
ATOM 1355 N N . ILE A 1 209 ? -9.793 -11.628 12.964 1.00 49.12 189 ILE A N 1
ATOM 1356 C CA . ILE A 1 209 ? -8.384 -11.968 13.099 1.00 50.00 189 ILE A CA 1
ATOM 1357 C C . ILE A 1 209 ? -7.797 -11.140 14.237 1.00 47.41 189 ILE A C 1
ATOM 1358 O O . ILE A 1 209 ? -7.947 -9.915 14.263 1.00 44.65 189 ILE A O 1
ATOM 1363 N N . LEU A 1 210 ? -7.127 -11.801 15.172 1.00 41.17 190 LEU A N 1
ATOM 1364 C CA . LEU A 1 210 ? -6.545 -11.097 16.308 1.00 44.06 190 LEU A CA 1
ATOM 1365 C C . LEU A 1 210 ? -5.037 -11.062 16.194 1.00 40.60 190 LEU A C 1
ATOM 1366 O O . LEU A 1 210 ? -4.375 -12.108 16.231 1.00 38.50 190 LEU A O 1
ATOM 1371 N N . LEU A 1 211 ? -4.500 -9.854 16.046 1.00 40.02 191 LEU A N 1
ATOM 1372 C CA . LEU A 1 211 ? -3.050 -9.645 15.953 1.00 42.99 191 LEU A CA 1
ATOM 1373 C C . LEU A 1 211 ? -2.597 -9.174 17.324 1.00 42.49 191 LEU A C 1
ATOM 1374 O O . LEU A 1 211 ? -3.033 -8.119 17.794 1.00 46.79 191 LEU A O 1
ATOM 1379 N N . ALA A 1 212 ? -1.739 -9.958 17.970 1.00 40.57 192 ALA A N 1
ATOM 1380 C CA . ALA A 1 212 ? -1.250 -9.597 19.296 1.00 44.80 192 ALA A CA 1
ATOM 1381 C C . ALA A 1 212 ? 0.214 -9.941 19.521 1.00 48.75 192 ALA A C 1
ATOM 1382 O O . ALA A 1 212 ? 0.793 -10.769 18.806 1.00 49.00 192 ALA A O 1
ATOM 1384 N N . GLY A 1 213 ? 0.799 -9.300 20.532 1.00 46.82 193 GLY A N 1
ATOM 1385 C CA . GLY A 1 213 ? 2.195 -9.523 20.856 1.00 47.99 193 GLY A CA 1
ATOM 1386 C C . GLY A 1 213 ? 2.896 -8.257 21.321 1.00 48.19 193 GLY A C 1
ATOM 1387 O O . GLY A 1 213 ? 2.302 -7.170 21.309 1.00 46.03 193 GLY A O 1
ATOM 1388 N N . PRO A 1 214 ? 4.171 -8.368 21.739 1.00 47.79 194 PRO A N 1
ATOM 1389 C CA . PRO A 1 214 ? 5.006 -7.265 22.225 1.00 47.05 194 PRO A CA 1
ATOM 1390 C C . PRO A 1 214 ? 5.445 -6.221 21.205 1.00 46.07 194 PRO A C 1
ATOM 1391 O O . PRO A 1 214 ? 6.028 -6.532 20.173 1.00 46.79 194 PRO A O 1
ATOM 1395 N N . GLY A 1 215 ? 5.156 -4.973 21.542 1.00 44.52 195 GLY A N 1
ATOM 1396 C CA . GLY A 1 215 ? 5.493 -3.814 20.736 1.00 43.20 195 GLY A CA 1
ATOM 1397 C C . GLY A 1 215 ? 5.893 -3.810 19.269 1.00 62.61 195 GLY A C 1
ATOM 1398 O O . GLY A 1 215 ? 6.709 -4.616 18.784 1.00 61.53 195 GLY A O 1
ATOM 1399 N N . PHE A 1 216 ? 5.298 -2.841 18.577 1.00 63.29 196 PHE A N 1
ATOM 1400 C CA . PHE A 1 216 ? 5.542 -2.537 17.169 1.00 64.02 196 PHE A CA 1
ATOM 1401 C C . PHE A 1 216 ? 5.494 -3.634 16.092 1.00 56.98 196 PHE A C 1
ATOM 1402 O O . PHE A 1 216 ? 4.746 -3.486 15.116 1.00 55.40 196 PHE A O 1
ATOM 1410 N N . PHE A 1 217 ? 6.257 -4.716 16.238 1.00 53.67 197 PHE A N 1
ATOM 1411 C CA . PHE A 1 217 ? 6.238 -5.759 15.212 1.00 49.79 197 PHE A CA 1
ATOM 1412 C C . PHE A 1 217 ? 4.838 -6.194 14.774 1.00 52.76 197 PHE A C 1
ATOM 1413 O O . PHE A 1 217 ? 4.590 -6.396 13.585 1.00 45.77 197 PHE A O 1
ATOM 1421 N N . LYS A 1 218 ? 3.924 -6.353 15.729 1.00 56.01 198 LYS A N 1
ATOM 1422 C CA . LYS A 1 218 ? 2.572 -6.770 15.387 1.00 40.62 198 LYS A CA 1
ATOM 1423 C C . LYS A 1 218 ? 1.943 -5.756 14.445 1.00 49.31 198 LYS A C 1
ATOM 1424 O O . LYS A 1 218 ? 1.204 -6.130 13.533 1.00 54.42 198 LYS A O 1
ATOM 1430 N N . GLU A 1 219 ? 2.236 -4.472 14.656 1.00 47.55 199 GLU A N 1
ATOM 1431 C CA . GLU A 1 219 ? 1.692 -3.411 13.799 1.00 51.33 199 GLU A CA 1
ATOM 1432 C C . GLU A 1 219 ? 2.247 -3.595 12.386 1.00 54.78 199 GLU A C 1
ATOM 1433 O O . GLU A 1 219 ? 1.590 -3.294 11.388 1.00 51.31 199 GLU A O 1
ATOM 1439 N N . GLU A 1 220 ? 3.462 -4.116 12.317 1.00 52.87 200 GLU A N 1
ATOM 1440 C CA . GLU A 1 220 ? 4.115 -4.348 11.046 1.00 55.50 200 GLU A CA 1
ATOM 1441 C C . GLU A 1 220 ? 3.378 -5.440 10.293 1.00 56.52 200 GLU A C 1
ATOM 1442 O O . GLU A 1 220 ? 3.055 -5.277 9.119 1.00 60.78 200 GLU A O 1
ATOM 1448 N N . VAL A 1 221 ? 3.113 -6.549 10.978 1.00 55.83 201 VAL A N 1
ATOM 1449 C CA . VAL A 1 221 ? 2.407 -7.680 10.385 1.00 57.78 201 VAL A CA 1
ATOM 1450 C C . VAL A 1 221 ? 0.986 -7.286 9.993 1.00 55.14 201 VAL A C 1
ATOM 1451 O O . VAL A 1 221 ? 0.446 -7.789 9.017 1.00 54.27 201 VAL A O 1
ATOM 1455 N N . SER A 1 222 ? 0.379 -6.388 10.761 1.00 56.66 202 SER A N 1
ATOM 1456 C CA . SER A 1 222 ? -0.977 -5.927 10.463 1.00 59.03 202 SER A CA 1
ATOM 1457 C C . SER A 1 222 ? -0.931 -5.274 9.085 1.00 61.98 202 SER A C 1
ATOM 1458 O O . SER A 1 222 ? -1.704 -5.603 8.187 1.00 57.45 202 SER A O 1
ATOM 1461 N N . LYS A 1 223 ? 0.001 -4.343 8.939 1.00 59.63 203 LYS A N 1
ATOM 1462 C CA . LYS A 1 223 ? 0.193 -3.637 7.694 1.00 58.28 203 LYS A CA 1
ATOM 1463 C C . LYS A 1 223 ? 0.250 -4.601 6.501 1.00 61.55 203 LYS A C 1
ATOM 1464 O O . LYS A 1 223 ? -0.340 -4.331 5.456 1.00 60.38 203 LYS A O 1
ATOM 1470 N N . LYS A 1 224 ? 0.949 -5.724 6.654 1.00 61.13 204 LYS A N 1
ATOM 1471 C CA . LYS A 1 224 ? 1.069 -6.687 5.567 1.00 58.21 204 LYS A CA 1
ATOM 1472 C C . LYS A 1 224 ? -0.222 -7.440 5.322 1.00 62.39 204 LYS A C 1
ATOM 1473 O O . LYS A 1 224 ? -0.851 -7.273 4.284 1.00 68.07 204 LYS A O 1
ATOM 1479 N N . VAL A 1 225 ? -0.610 -8.276 6.279 1.00 63.70 205 VAL A N 1
ATOM 1480 C CA . VAL A 1 225 ? -1.828 -9.070 6.163 1.00 64.02 205 VAL A CA 1
ATOM 1481 C C . VAL A 1 225 ? -2.972 -8.220 5.633 1.00 65.22 205 VAL A C 1
ATOM 1482 O O . VAL A 1 225 ? -3.805 -8.682 4.852 1.00 63.11 205 VAL A O 1
ATOM 1486 N N . ASN A 1 226 ? -3.007 -6.965 6.047 1.00 65.65 206 ASN A N 1
ATOM 1487 C CA . ASN A 1 226 ? -4.068 -6.086 5.591 1.00 67.84 206 ASN A CA 1
ATOM 1488 C C . ASN A 1 226 ? -3.889 -5.802 4.103 1.00 69.65 206 ASN A C 1
ATOM 1489 O O . ASN A 1 226 ? -4.862 -5.721 3.349 1.00 75.27 206 ASN A O 1
ATOM 1494 N N . ALA A 1 227 ? -2.632 -5.669 3.693 1.00 68.74 207 ALA A N 1
ATOM 1495 C CA . ALA A 1 227 ? -2.280 -5.374 2.310 1.00 68.94 207 ALA A CA 1
ATOM 1496 C C . ALA A 1 227 ? -2.543 -6.519 1.350 1.00 71.66 207 ALA A C 1
ATOM 1497 O O . ALA A 1 227 ? -2.272 -6.391 0.159 1.00 78.95 207 ALA A O 1
ATOM 1499 N N . ILE A 1 228 ? -3.068 -7.634 1.848 1.00 67.52 208 ILE A N 1
ATOM 1500 C CA . ILE A 1 228 ? -3.337 -8.758 0.966 1.00 65.36 208 ILE A CA 1
ATOM 1501 C C . ILE A 1 228 ? -4.783 -9.244 0.989 1.00 72.60 208 ILE A C 1
ATOM 1502 O O . ILE A 1 228 ? -5.091 -10.302 0.433 1.00 78.52 208 ILE A O 1
ATOM 1507 N N . LEU A 1 229 ? -5.684 -8.479 1.608 1.00 75.43 209 LEU A N 1
ATOM 1508 C CA . LEU A 1 229 ? -7.085 -8.895 1.622 1.00 78.79 209 LEU A CA 1
ATOM 1509 C C . LEU A 1 229 ? -8.185 -7.857 1.882 1.00 79.73 209 LEU A C 1
ATOM 1510 O O . LEU A 1 229 ? -9.163 -7.806 1.133 1.00 78.68 209 LEU A O 1
ATOM 1515 N N . LYS A 1 230 ? -8.051 -7.035 2.920 1.00 81.36 210 LYS A N 1
ATOM 1516 C CA . LYS A 1 230 ? -9.088 -6.037 3.212 1.00 87.00 210 LYS A CA 1
ATOM 1517 C C . LYS A 1 230 ? -10.486 -6.678 3.228 1.00 81.26 210 LYS A C 1
ATOM 1518 O O . LYS A 1 230 ? -11.500 -5.999 3.078 1.00 78.51 210 LYS A O 1
ATOM 1524 N N . ASN A 1 231 ? -10.533 -7.990 3.426 1.00 82.92 211 ASN A N 1
ATOM 1525 C CA . ASN A 1 231 ? -11.798 -8.717 3.440 1.00 83.71 211 ASN A CA 1
ATOM 1526 C C . ASN A 1 231 ? -12.205 -9.181 4.846 1.00 83.81 211 ASN A C 1
ATOM 1527 O O . ASN A 1 231 ? -13.330 -9.652 5.049 1.00 79.41 211 ASN A O 1
ATOM 1532 N N . LYS A 1 232 ? -11.293 -9.044 5.811 1.00 84.36 212 LYS A N 1
ATOM 1533 C CA . LYS A 1 232 ? -11.549 -9.476 7.189 1.00 76.49 212 LYS A CA 1
ATOM 1534 C C . LYS A 1 232 ? -11.296 -8.378 8.230 1.00 68.38 212 LYS A C 1
ATOM 1535 O O . LYS A 1 232 ? -10.566 -7.422 7.974 1.00 67.98 212 LYS A O 1
ATOM 1541 N N . LYS A 1 233 ? -11.894 -8.533 9.410 1.00 64.42 213 LYS A N 1
ATOM 1542 C CA . LYS A 1 233 ? -11.714 -7.570 10.496 1.00 65.20 213 LYS A CA 1
ATOM 1543 C C . LYS A 1 233 ? -10.477 -7.939 11.321 1.00 59.33 213 LYS A C 1
ATOM 1544 O O . LYS A 1 233 ? -10.440 -9.003 11.950 1.00 58.51 213 LYS A O 1
ATOM 1550 N N . ILE A 1 234 ? -9.469 -7.068 11.321 1.00 53.24 214 ILE A N 1
ATOM 1551 C CA . ILE A 1 234 ? -8.254 -7.333 12.083 1.00 54.49 214 ILE A CA 1
ATOM 1552 C C . ILE A 1 234 ? -8.226 -6.546 13.393 1.00 49.53 214 ILE A C 1
ATOM 1553 O O . ILE A 1 234 ? -8.433 -5.331 13.409 1.00 50.99 214 ILE A O 1
ATOM 1558 N N . TYR A 1 235 ? -7.992 -7.251 14.495 1.00 46.04 215 TYR A N 1
ATOM 1559 C CA . TYR A 1 235 ? -7.907 -6.607 15.798 1.00 47.80 215 TYR A CA 1
ATOM 1560 C C . TYR A 1 235 ? -6.441 -6.621 16.268 1.00 46.19 215 TYR A C 1
ATOM 1561 O O . TYR A 1 235 ? -5.638 -7.429 15.794 1.00 45.97 215 TYR A O 1
ATOM 1570 N N . ILE A 1 236 ? -6.092 -5.716 17.182 1.00 45.35 216 ILE A N 1
ATOM 1571 C CA . ILE A 1 236 ? -4.730 -5.640 17.708 1.00 48.19 216 ILE A CA 1
ATOM 1572 C C . ILE A 1 236 ? -4.700 -5.379 19.204 1.00 44.04 216 ILE A C 1
ATOM 1573 O O . ILE A 1 236 ? -5.363 -4.478 19.707 1.00 46.70 216 ILE A O 1
ATOM 1578 N N . ASP A 1 237 ? -3.908 -6.177 19.905 1.00 46.65 217 ASP A N 1
ATOM 1579 C CA . ASP A 1 237 ? -3.758 -6.074 21.351 1.00 44.09 217 ASP A CA 1
ATOM 1580 C C . ASP A 1 237 ? -2.311 -6.482 21.630 1.00 50.67 217 ASP A C 1
ATOM 1581 O O . ASP A 1 237 ? -1.663 -7.082 20.778 1.00 49.41 217 ASP A O 1
ATOM 1586 N N . SER A 1 238 ? -1.787 -6.152 22.806 1.00 54.98 218 SER A N 1
ATOM 1587 C CA . SER A 1 238 ? -0.404 -6.512 23.104 1.00 52.89 218 SER A CA 1
ATOM 1588 C C . SER A 1 238 ? -0.188 -7.323 24.384 1.00 50.78 218 SER A C 1
ATOM 1589 O O . SER A 1 238 ? -0.773 -7.032 25.428 1.00 57.29 218 SER A O 1
ATOM 1592 N N . VAL A 1 239 ? 0.648 -8.354 24.262 1.00 47.84 219 VAL A N 1
ATOM 1593 C CA . VAL A 1 239 ? 1.033 -9.244 25.355 1.00 49.80 219 VAL A CA 1
ATOM 1594 C C . VAL A 1 239 ? 2.566 -9.243 25.348 1.00 54.07 219 VAL A C 1
ATOM 1595 O O . VAL A 1 239 ? 3.172 -9.012 24.303 1.00 51.72 219 VAL A O 1
ATOM 1599 N N . SER A 1 240 ? 3.197 -9.505 26.492 1.00 54.95 220 SER A N 1
ATOM 1600 C CA . SER A 1 240 ? 4.663 -9.470 26.581 1.00 53.17 220 SER A CA 1
ATOM 1601 C C . SER A 1 240 ? 5.458 -10.502 25.795 1.00 46.83 220 SER A C 1
ATOM 1602 O O . SER A 1 240 ? 6.672 -10.364 25.677 1.00 53.22 220 SER A O 1
ATOM 1605 N N . SER A 1 241 ? 4.800 -11.530 25.266 1.00 46.88 221 SER A N 1
ATOM 1606 C CA . SER A 1 241 ? 5.509 -12.566 24.503 1.00 48.04 221 SER A CA 1
ATOM 1607 C C . SER A 1 241 ? 4.638 -13.251 23.463 1.00 54.38 221 SER A C 1
ATOM 1608 O O . SER A 1 241 ? 3.419 -13.129 23.495 1.00 55.89 221 SER A O 1
ATOM 1611 N N . ALA A 1 242 ? 5.271 -13.984 22.551 1.00 51.54 222 ALA A N 1
ATOM 1612 C CA . ALA A 1 242 ? 4.549 -14.706 21.505 1.00 50.20 222 ALA A CA 1
ATOM 1613 C C . ALA A 1 242 ? 4.680 -16.228 21.712 1.00 53.03 222 ALA A C 1
ATOM 1614 O O . ALA A 1 242 ? 5.147 -16.956 20.832 1.00 56.45 222 ALA A O 1
ATOM 1616 N N . THR A 1 243 ? 4.255 -16.698 22.880 1.00 50.71 223 THR A N 1
ATOM 1617 C CA . THR A 1 243 ? 4.328 -18.117 23.225 1.00 54.47 223 THR A CA 1
ATOM 1618 C C . THR A 1 243 ? 2.945 -18.655 23.617 1.00 51.37 223 THR A C 1
ATOM 1619 O O . THR A 1 243 ? 1.937 -17.984 23.410 1.00 48.23 223 THR A O 1
ATOM 1623 N N . ARG A 1 244 ? 2.894 -19.862 24.177 1.00 50.31 224 ARG A N 1
ATOM 1624 C CA . ARG A 1 244 ? 1.615 -20.415 24.605 1.00 54.61 224 ARG A CA 1
ATOM 1625 C C . ARG A 1 244 ? 1.159 -19.658 25.842 1.00 54.25 224 ARG A C 1
ATOM 1626 O O . ARG A 1 244 ? -0.021 -19.661 26.180 1.00 46.84 224 ARG A O 1
ATOM 1634 N N . ALA A 1 245 ? 2.102 -18.998 26.504 1.00 51.08 225 ALA A N 1
ATOM 1635 C CA . ALA A 1 245 ? 1.784 -18.218 27.693 1.00 53.62 225 ALA A CA 1
ATOM 1636 C C . ALA A 1 245 ? 1.057 -16.952 27.259 1.00 51.11 225 ALA A C 1
ATOM 1637 O O . ALA A 1 245 ? 0.040 -16.565 27.848 1.00 50.52 225 ALA A O 1
ATOM 1639 N N . GLY A 1 246 ? 1.590 -16.312 26.222 1.00 44.05 226 GLY A N 1
ATOM 1640 C CA . GLY A 1 246 ? 0.974 -15.108 25.709 1.00 43.31 226 GLY A CA 1
ATOM 1641 C C . GLY A 1 246 ? -0.398 -15.422 25.159 1.00 45.74 226 GLY A C 1
ATOM 1642 O O . GLY A 1 246 ? -1.278 -14.560 25.159 1.00 47.50 226 GLY A O 1
ATOM 1643 N N . LEU A 1 247 ? -0.583 -16.662 24.701 1.00 46.84 227 LEU A N 1
ATOM 1644 C CA . LEU A 1 247 ? -1.858 -17.110 24.135 1.00 45.37 227 LEU A CA 1
ATOM 1645 C C . LEU A 1 247 ? -2.919 -17.203 25.202 1.00 46.96 227 LEU A C 1
ATOM 1646 O O . LEU A 1 247 ? -4.016 -16.680 25.041 1.00 46.77 227 LEU A O 1
ATOM 1651 N N . HIS A 1 248 ? -2.594 -17.886 26.293 1.00 49.53 228 HIS A N 1
ATOM 1652 C CA . HIS A 1 248 ? -3.533 -18.036 27.400 1.00 44.79 228 HIS A CA 1
ATOM 1653 C C . HIS A 1 248 ? -3.834 -16.671 27.982 1.00 46.50 228 HIS A C 1
ATOM 1654 O O . HIS A 1 248 ? -4.916 -16.437 28.507 1.00 44.81 228 HIS A O 1
ATOM 1661 N N . GLU A 1 249 ? -2.863 -15.774 27.878 1.00 45.52 229 GLU A N 1
ATOM 1662 C CA . GLU A 1 249 ? -2.997 -14.415 28.390 1.00 47.60 229 GLU A CA 1
ATOM 1663 C C . GLU A 1 249 ? -3.980 -13.627 27.514 1.00 49.90 229 GLU A C 1
ATOM 1664 O O . GLU A 1 249 ? -4.885 -12.953 28.011 1.00 49.57 229 GLU A O 1
ATOM 1670 N N . VAL A 1 250 ? -3.799 -13.737 26.206 1.00 42.05 230 VAL A N 1
ATOM 1671 C CA . VAL A 1 250 ? -4.653 -13.048 25.258 1.00 44.32 230 VAL A CA 1
ATOM 1672 C C . VAL A 1 250 ? -6.096 -13.481 25.391 1.00 47.19 230 VAL A C 1
ATOM 1673 O O . VAL A 1 250 ? -6.996 -12.646 25.433 1.00 50.17 230 VAL A O 1
ATOM 1677 N N . LEU A 1 251 ? -6.321 -14.786 25.457 1.00 45.81 231 LEU A N 1
ATOM 1678 C CA . LEU A 1 251 ? -7.680 -15.305 25.585 1.00 43.57 231 LEU A CA 1
ATOM 1679 C C . LEU A 1 251 ? -8.407 -14.756 26.816 1.00 45.96 231 LEU A C 1
ATOM 1680 O O . LEU A 1 251 ? -9.628 -14.601 26.810 1.00 51.74 231 LEU A O 1
ATOM 1685 N N . LYS A 1 252 ? -7.655 -14.449 27.866 1.00 44.55 232 LYS A N 1
ATOM 1686 C CA . LYS A 1 252 ? -8.243 -13.915 29.084 1.00 41.17 232 LYS A CA 1
ATOM 1687 C C . LYS A 1 252 ? -8.245 -12.373 29.137 1.00 44.63 232 LYS A C 1
ATOM 1688 O O . LYS A 1 252 ? -8.590 -11.777 30.161 1.00 47.48 232 LYS A O 1
ATOM 1694 N N . ARG A 1 253 ? -7.871 -11.728 28.039 1.00 45.15 233 ARG A N 1
ATOM 1695 C CA . ARG A 1 253 ? -7.851 -10.273 28.009 1.00 45.18 233 ARG A CA 1
ATOM 1696 C C . ARG A 1 253 ? -9.149 -9.719 27.448 1.00 45.72 233 ARG A C 1
ATOM 1697 O O . ARG A 1 253 ? -9.880 -10.424 26.758 1.00 50.18 233 ARG A O 1
ATOM 1705 N N . ASP A 1 254 ? -9.427 -8.453 27.747 1.00 43.05 234 ASP A N 1
ATOM 1706 C CA . ASP A 1 254 ? -10.655 -7.796 27.314 1.00 43.55 234 ASP A CA 1
ATOM 1707 C C . ASP A 1 254 ? -10.938 -7.807 25.825 1.00 47.20 234 ASP A C 1
ATOM 1708 O O . ASP A 1 254 ? -12.096 -7.697 25.414 1.00 43.84 234 ASP A O 1
ATOM 1713 N N . ILE A 1 255 ? -9.891 -7.950 25.021 1.00 41.53 235 ILE A N 1
ATOM 1714 C CA . ILE A 1 255 ? -10.041 -7.939 23.575 1.00 36.75 235 ILE A CA 1
ATOM 1715 C C . ILE A 1 255 ? -11.001 -9.008 23.044 1.00 40.15 235 ILE A C 1
ATOM 1716 O O . ILE A 1 255 ? -11.770 -8.759 22.106 1.00 43.30 235 ILE A O 1
ATOM 1721 N N . ILE A 1 256 ? -10.985 -10.191 23.642 1.00 38.39 236 ILE A N 1
ATOM 1722 C CA . ILE A 1 256 ? -11.882 -11.246 23.189 1.00 48.09 236 ILE A CA 1
ATOM 1723 C C . ILE A 1 256 ? -13.347 -10.807 23.298 1.00 47.13 236 ILE A C 1
ATOM 1724 O O . ILE A 1 256 ? -14.126 -10.995 22.367 1.00 44.97 236 ILE A O 1
ATOM 1729 N N . ASP A 1 257 ? -13.723 -10.221 24.430 1.00 45.65 237 ASP A N 1
ATOM 1730 C CA . ASP A 1 257 ? -15.092 -9.738 24.607 1.00 47.96 237 ASP A CA 1
ATOM 1731 C C . ASP A 1 257 ? -15.449 -8.784 23.481 1.00 46.86 237 ASP A C 1
ATOM 1732 O O . ASP A 1 257 ? -16.500 -8.916 22.852 1.00 49.87 237 ASP A O 1
ATOM 1737 N N . LYS A 1 258 ? -14.569 -7.817 23.235 1.00 44.76 238 LYS A N 1
ATOM 1738 C CA . LYS A 1 258 ? -14.782 -6.833 22.181 1.00 48.15 238 LYS A CA 1
ATOM 1739 C C . LYS A 1 258 ? -15.082 -7.526 20.841 1.00 50.50 238 LYS A C 1
ATOM 1740 O O . LYS A 1 258 ? -16.047 -7.177 20.163 1.00 50.26 238 LYS A O 1
ATOM 1746 N N . ILE A 1 259 ? -14.269 -8.512 20.473 1.00 44.82 239 ILE A N 1
ATOM 1747 C CA . ILE A 1 259 ? -14.480 -9.227 19.219 1.00 48.56 239 ILE A CA 1
ATOM 1748 C C . ILE A 1 259 ? -15.823 -9.957 19.234 1.00 48.86 239 ILE A C 1
ATOM 1749 O O . ILE A 1 259 ? -16.558 -9.942 18.243 1.00 50.18 239 ILE A O 1
ATOM 1754 N N . MET A 1 260 ? -16.142 -10.593 20.358 1.00 49.29 240 MET A N 1
ATOM 1755 C CA . MET A 1 260 ? -17.402 -11.325 20.484 1.00 50.90 240 MET A CA 1
ATOM 1756 C C . MET A 1 260 ? -18.618 -10.403 20.387 1.00 51.14 240 MET A C 1
ATOM 1757 O O . MET A 1 260 ? -19.596 -10.702 19.690 1.00 48.71 240 MET A O 1
ATOM 1762 N N . THR A 1 261 ? -18.549 -9.279 21.094 1.00 47.79 241 THR A N 1
ATOM 1763 C CA . THR A 1 261 ? -19.633 -8.305 21.116 1.00 49.90 241 THR A CA 1
ATOM 1764 C C . THR A 1 261 ? -19.870 -7.600 19.778 1.00 52.92 241 THR A C 1
ATOM 1765 O O . THR A 1 261 ? -20.999 -7.222 19.461 1.00 49.94 241 THR A O 1
ATOM 1769 N N . ASP A 1 262 ? -18.813 -7.403 18.998 1.00 52.63 242 ASP A N 1
ATOM 1770 C CA . ASP A 1 262 ? -18.980 -6.760 17.706 1.00 49.63 242 ASP A CA 1
ATOM 1771 C C . ASP A 1 262 ? -19.734 -7.739 16.817 1.00 52.89 242 ASP A C 1
ATOM 1772 O O . ASP A 1 262 ? -20.607 -7.355 16.031 1.00 49.05 242 ASP A O 1
ATOM 1777 N N . TYR A 1 263 ? -19.405 -9.019 16.957 1.00 52.79 243 TYR A N 1
ATOM 1778 C CA . TYR A 1 263 ? -20.065 -10.046 16.163 1.00 53.45 243 TYR A CA 1
ATOM 1779 C C . TYR A 1 263 ? -21.551 -10.091 16.484 1.00 51.71 243 TYR A C 1
ATOM 1780 O O . TYR A 1 263 ? -22.382 -9.958 15.590 1.00 50.31 243 TYR A O 1
ATOM 1789 N N . GLU A 1 264 ? -21.890 -10.277 17.757 1.00 52.88 244 GLU A N 1
ATOM 1790 C CA . GLU A 1 264 ? -23.296 -10.339 18.129 1.00 53.64 244 GLU A CA 1
ATOM 1791 C C . GLU A 1 264 ? -24.065 -9.068 17.745 1.00 51.73 244 GLU A C 1
ATOM 1792 O O . GLU A 1 264 ? -25.220 -9.155 17.325 1.00 52.12 244 GLU A O 1
ATOM 1798 N N . ILE A 1 265 ? -23.439 -7.896 17.883 1.00 47.14 245 ILE A N 1
ATOM 1799 C CA . ILE A 1 265 ? -24.099 -6.644 17.512 1.00 48.07 245 ILE A CA 1
ATOM 1800 C C . ILE A 1 265 ? -24.411 -6.632 16.019 1.00 52.91 245 ILE A C 1
ATOM 1801 O O . ILE A 1 265 ? -25.459 -6.143 15.599 1.00 61.04 245 ILE A O 1
ATOM 1806 N N . ALA A 1 266 ? -23.498 -7.177 15.225 1.00 47.96 246 ALA A N 1
ATOM 1807 C CA . ALA A 1 266 ? -23.678 -7.241 13.782 1.00 54.78 246 ALA A CA 1
ATOM 1808 C C . ALA A 1 266 ? -24.753 -8.237 13.339 1.00 56.95 246 ALA A C 1
ATOM 1809 O O . ALA A 1 266 ? -25.551 -7.920 12.462 1.00 59.97 246 ALA A O 1
ATOM 1811 N N . ILE A 1 267 ? -24.778 -9.434 13.925 1.00 53.94 247 ILE A N 1
ATOM 1812 C CA . ILE A 1 267 ? -25.770 -10.438 13.533 1.00 58.81 247 ILE A CA 1
ATOM 1813 C C . ILE A 1 267 ? -27.177 -9.994 13.919 1.00 63.57 247 ILE A C 1
ATOM 1814 O O . ILE A 1 267 ? -28.138 -10.236 13.183 1.00 62.52 247 ILE A O 1
ATOM 1819 N N . GLY A 1 268 ? -27.290 -9.335 15.070 1.00 58.90 248 GLY A N 1
ATOM 1820 C CA . GLY A 1 268 ? -28.586 -8.864 15.528 1.00 60.72 248 GLY A CA 1
ATOM 1821 C C . GLY A 1 268 ? -29.050 -7.601 14.823 1.00 62.99 248 GLY A C 1
ATOM 1822 O O . GLY A 1 268 ? -30.170 -7.144 15.029 1.00 60.66 248 GLY A O 1
ATOM 1823 N N . ALA A 1 269 ? -28.190 -7.013 14.003 1.00 62.68 249 ALA A N 1
ATOM 1824 C CA . ALA A 1 269 ? -28.574 -5.811 13.287 1.00 63.81 249 ALA A CA 1
ATOM 1825 C C . ALA A 1 269 ? -29.254 -6.247 12.000 1.00 70.11 249 ALA A C 1
ATOM 1826 O O . ALA A 1 269 ? -30.318 -5.744 11.642 1.00 68.82 249 ALA A O 1
ATOM 1828 N N . LYS A 1 270 ? -28.646 -7.198 11.305 1.00 67.04 250 LYS A N 1
ATOM 1829 C CA . LYS A 1 270 ? -29.238 -7.676 10.071 1.00 71.35 250 LYS A CA 1
ATOM 1830 C C . LYS A 1 270 ? -30.538 -8.410 10.386 1.00 68.27 250 LYS A C 1
ATOM 1831 O O . LYS A 1 270 ? -31.516 -8.289 9.645 1.00 67.79 250 LYS A O 1
ATOM 1837 N N . LYS A 1 271 ? -30.542 -9.165 11.484 1.00 67.40 251 LYS A N 1
ATOM 1838 C CA . LYS A 1 271 ? -31.723 -9.922 11.905 1.00 65.92 251 LYS A CA 1
ATOM 1839 C C . LYS A 1 271 ? -32.906 -8.985 12.111 1.00 65.09 251 LYS A C 1
ATOM 1840 O O . LYS A 1 271 ? -34.039 -9.306 11.749 1.00 64.30 251 LYS A O 1
ATOM 1846 N N . MET A 1 272 ? -32.632 -7.822 12.688 1.00 65.28 252 MET A N 1
ATOM 1847 C CA . MET A 1 272 ? -33.662 -6.832 12.937 1.00 66.09 252 MET A CA 1
ATOM 1848 C C . MET A 1 272 ? -34.221 -6.320 11.616 1.00 69.54 252 MET A C 1
ATOM 1849 O O . MET A 1 272 ? -35.398 -5.971 11.516 1.00 67.00 252 MET A O 1
ATOM 1854 N N . GLU A 1 273 ? -33.367 -6.263 10.600 1.00 70.03 253 GLU A N 1
ATOM 1855 C CA . GLU A 1 273 ? -33.800 -5.816 9.284 1.00 69.14 253 GLU A CA 1
ATOM 1856 C C . GLU A 1 273 ? -34.705 -6.917 8.753 1.00 69.13 253 GLU A C 1
ATOM 1857 O O . GLU A 1 273 ? -35.766 -6.651 8.195 1.00 70.25 253 GLU A O 1
ATOM 1863 N N . LYS A 1 274 ? -34.271 -8.159 8.950 1.00 65.80 254 LYS A N 1
ATOM 1864 C CA . LYS A 1 274 ? -35.018 -9.340 8.535 1.00 65.77 254 LYS A CA 1
ATOM 1865 C C . LYS A 1 274 ? -36.363 -9.305 9.245 1.00 71.73 254 LYS A C 1
ATOM 1866 O O . LYS A 1 274 ? -37.368 -9.785 8.726 1.00 74.81 254 LYS A O 1
ATOM 1872 N N . ALA A 1 275 ? -36.366 -8.730 10.443 1.00 64.26 255 ALA A N 1
ATOM 1873 C CA . ALA A 1 275 ? -37.576 -8.625 11.237 1.00 71.09 255 ALA A CA 1
ATOM 1874 C C . ALA A 1 275 ? -38.495 -7.542 10.693 1.00 69.11 255 ALA A C 1
ATOM 1875 O O . ALA A 1 275 ? -39.684 -7.767 10.514 1.00 72.71 255 ALA A O 1
ATOM 1877 N N . MET A 1 276 ? -37.941 -6.370 10.421 1.00 67.19 256 MET A N 1
ATOM 1878 C CA . MET A 1 276 ? -38.746 -5.270 9.915 1.00 72.34 256 MET A CA 1
ATOM 1879 C C . MET A 1 276 ? -39.379 -5.553 8.552 1.00 76.94 256 MET A C 1
ATOM 1880 O O . MET A 1 276 ? -40.590 -5.401 8.375 1.00 79.82 256 MET A O 1
ATOM 1885 N N . GLU A 1 277 ? -38.569 -5.966 7.587 1.00 74.54 257 GLU A N 1
ATOM 1886 C CA . GLU A 1 277 ? -39.100 -6.267 6.268 1.00 81.17 257 GLU A CA 1
ATOM 1887 C C . GLU A 1 277 ? -40.069 -7.440 6.334 1.00 80.13 257 GLU A C 1
ATOM 1888 O O . GLU A 1 277 ? -40.990 -7.546 5.526 1.00 87.52 257 GLU A O 1
ATOM 1894 N N . LEU A 1 278 ? -39.850 -8.329 7.293 1.00 76.62 258 LEU A N 1
ATOM 1895 C CA . LEU A 1 278 ? -40.706 -9.494 7.451 1.00 78.38 258 LEU A CA 1
ATOM 1896 C C . LEU A 1 278 ? -41.981 -9.064 8.168 1.00 85.48 258 LEU A C 1
ATOM 1897 O O . LEU A 1 278 ? -43.096 -9.438 7.781 1.00 89.44 258 LEU A O 1
ATOM 1902 N N . LEU A 1 279 ? -41.802 -8.267 9.217 1.00 80.55 259 LEU A N 1
ATOM 1903 C CA . LEU A 1 279 ? -42.921 -7.758 9.997 1.00 82.50 259 LEU A CA 1
ATOM 1904 C C . LEU A 1 279 ? -43.944 -7.168 9.043 1.00 89.13 259 LEU A C 1
ATOM 1905 O O . LEU A 1 279 ? -45.049 -7.703 8.872 1.00 87.29 259 LEU A O 1
ATOM 1910 N N . ALA A 1 280 ? -43.549 -6.069 8.411 1.00 88.03 260 ALA A N 1
ATOM 1911 C CA . ALA A 1 280 ? -44.400 -5.378 7.464 1.00 87.39 260 ALA A CA 1
ATOM 1912 C C . ALA A 1 280 ? -44.561 -6.140 6.148 1.00 90.73 260 ALA A C 1
ATOM 1913 O O . ALA A 1 280 ? -44.5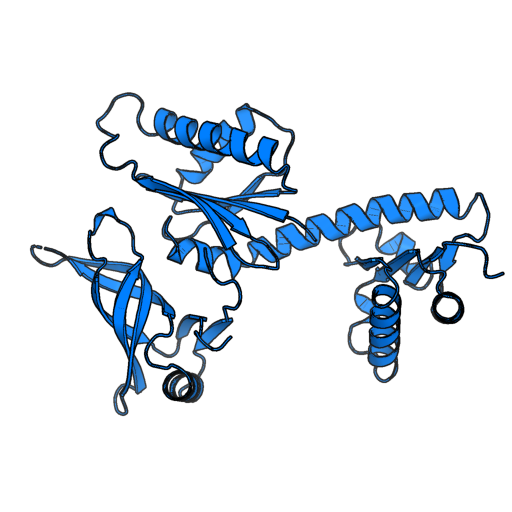87 -5.526 5.081 1.00 90.30 260 ALA A O 1
ATOM 1915 N N . LYS A 1 281 ? -44.660 -7.469 6.212 1.00 90.14 261 LYS A N 1
ATOM 1916 C CA . LYS A 1 281 ? -44.858 -8.251 4.995 1.00 90.42 261 LYS A CA 1
ATOM 1917 C C . LYS A 1 281 ? -44.977 -9.769 5.104 1.00 92.00 261 LYS A C 1
ATOM 1918 O O . LYS A 1 281 ? -44.190 -10.503 4.509 1.00 94.35 261 LYS A O 1
ATOM 1924 N N . GLN A 1 282 ? -45.973 -10.240 5.847 1.00 94.15 262 GLN A N 1
ATOM 1925 C CA . GLN A 1 282 ? -46.215 -11.680 5.986 1.00 94.17 262 GLN A CA 1
ATOM 1926 C C . GLN A 1 282 ? -47.653 -12.022 6.406 1.00 97.40 262 GLN A C 1
ATOM 1927 O O . GLN A 1 282 ? -48.327 -12.813 5.738 1.00 95.67 262 GLN A O 1
ATOM 1933 N N . PRO A 1 283 ? -48.142 -11.428 7.513 1.00 100.12 263 PRO A N 1
ATOM 1934 C CA . PRO A 1 283 ? -47.412 -10.477 8.361 1.00 95.54 263 PRO A CA 1
ATOM 1935 C C . PRO A 1 283 ? -46.816 -11.242 9.527 1.00 88.14 263 PRO A C 1
ATOM 1936 O O . PRO A 1 283 ? -45.820 -11.941 9.381 1.00 86.57 263 PRO A O 1
ATOM 1940 N N . GLU A 1 284 ? -47.463 -11.123 10.678 1.00 78.87 264 GLU A N 1
ATOM 1941 C CA . GLU A 1 284 ? -47.013 -11.790 11.879 1.00 78.74 264 GLU A CA 1
ATOM 1942 C C . GLU A 1 284 ? -46.364 -13.159 11.657 1.00 77.26 264 GLU A C 1
ATOM 1943 O O . GLU A 1 284 ? -46.995 -14.215 11.703 1.00 76.77 264 GLU A O 1
ATOM 1949 N N . LEU A 1 285 ? -45.074 -13.081 11.378 1.00 80.85 265 LEU A N 1
ATOM 1950 C CA . LEU A 1 285 ? -44.193 -14.211 11.197 1.00 74.82 265 LEU A CA 1
ATOM 1951 C C . LEU A 1 285 ? -43.134 -13.609 12.098 1.00 72.20 265 LEU A C 1
ATOM 1952 O O . LEU A 1 285 ? -42.011 -14.092 12.227 1.00 72.55 265 LEU A O 1
ATOM 1957 N N . VAL A 1 286 ? -43.558 -12.509 12.713 1.00 67.54 266 VAL A N 1
ATOM 1958 C CA . VAL A 1 286 ? -42.770 -11.719 13.640 1.00 70.16 266 VAL A CA 1
ATOM 1959 C C . VAL A 1 286 ? -43.699 -11.293 14.776 1.00 70.99 266 VAL A C 1
ATOM 1960 O O . VAL A 1 286 ? -44.867 -10.986 14.545 1.00 69.34 266 VAL A O 1
ATOM 1964 N N . THR A 1 287 ? -43.175 -11.285 15.996 1.00 66.87 267 THR A N 1
ATOM 1965 C CA . THR A 1 287 ? -43.942 -10.872 17.162 1.00 63.41 267 THR A CA 1
ATOM 1966 C C . THR A 1 287 ? -42.964 -10.276 18.174 1.00 64.94 267 THR A C 1
ATOM 1967 O O . THR A 1 287 ? -41.756 -10.528 18.116 1.00 59.87 267 THR A O 1
ATOM 1971 N N . TYR A 1 288 ? -43.478 -9.457 19.079 1.00 64.69 268 TYR A N 1
ATOM 1972 C CA . TYR A 1 288 ? -42.645 -8.866 20.109 1.00 61.42 268 TYR A CA 1
ATOM 1973 C C . TYR A 1 288 ? -43.435 -8.881 21.399 1.00 58.04 268 TYR A C 1
ATOM 1974 O O . TYR A 1 288 ? -44.508 -9.458 21.448 1.00 57.15 268 TYR A O 1
ATOM 1983 N N . GLY A 1 289 ? -42.902 -8.266 22.445 1.00 60.06 269 GLY A N 1
ATOM 1984 C CA . GLY A 1 289 ? -43.607 -8.248 23.711 1.00 57.45 269 GLY A CA 1
ATOM 1985 C C . GLY A 1 289 ? -43.419 -9.558 24.441 1.00 51.77 269 GLY A C 1
ATOM 1986 O O . GLY A 1 289 ? -43.522 -10.634 23.849 1.00 50.03 269 GLY A O 1
ATOM 1987 N N . LEU A 1 290 ? -43.163 -9.468 25.739 1.00 45.56 270 LEU A N 1
ATOM 1988 C CA . LEU A 1 290 ? -42.932 -10.647 26.557 1.00 48.56 270 LEU A CA 1
ATOM 1989 C C . LEU A 1 290 ? -43.954 -11.785 26.393 1.00 58.73 270 LEU A C 1
ATOM 1990 O O . LEU A 1 290 ? -43.586 -12.879 25.948 1.00 60.12 270 LEU A O 1
ATOM 1995 N N . GLU A 1 291 ? -45.223 -11.540 26.735 1.00 58.10 271 GLU A N 1
ATOM 1996 C CA . GLU A 1 291 ? -46.263 -12.572 26.624 1.00 58.64 271 GLU A CA 1
ATOM 1997 C C . GLU A 1 291 ? -46.342 -13.233 25.258 1.00 57.33 271 GLU A C 1
ATOM 1998 O O . GLU A 1 291 ? -46.463 -14.454 25.150 1.00 59.74 271 GLU A O 1
ATOM 2004 N N . GLN A 1 292 ? -46.293 -12.425 24.210 1.00 54.85 272 GLN A N 1
ATOM 2005 C CA . GLN A 1 292 ? -46.364 -12.970 22.867 1.00 58.64 272 GLN A CA 1
ATOM 2006 C C . GLN A 1 292 ? -45.228 -13.982 22.661 1.00 62.83 272 GLN A C 1
ATOM 2007 O O . GLN A 1 292 ? -45.444 -15.079 22.130 1.00 64.70 272 GLN A O 1
ATOM 2013 N N . VAL A 1 293 ? -44.026 -13.623 23.111 1.00 57.15 273 VAL A N 1
ATOM 2014 C CA . VAL A 1 293 ? -42.875 -14.503 22.964 1.00 60.55 273 VAL A CA 1
ATOM 2015 C C . VAL A 1 293 ? -43.004 -15.817 23.740 1.00 61.23 273 VAL A C 1
ATOM 2016 O O . VAL A 1 293 ? -42.452 -16.832 23.325 1.00 59.76 273 VAL A O 1
ATOM 2020 N N . LYS A 1 294 ? -43.736 -15.807 24.854 1.00 62.13 274 LYS A N 1
ATOM 2021 C CA . LYS A 1 294 ? -43.919 -17.027 25.643 1.00 64.21 274 LYS A CA 1
ATOM 2022 C C . LYS A 1 294 ? -44.840 -18.028 24.935 1.00 66.91 274 LYS A C 1
ATOM 2023 O O . LYS A 1 294 ? -44.521 -19.218 24.844 1.00 70.40 274 LYS A O 1
ATOM 2029 N N . ASN A 1 295 ? -45.980 -17.559 24.434 1.00 65.84 275 ASN A N 1
ATOM 2030 C CA . ASN A 1 295 ? -46.885 -18.459 23.729 1.00 72.02 275 ASN A CA 1
ATOM 2031 C C . ASN A 1 295 ? -46.200 -18.982 22.460 1.00 71.87 275 ASN A C 1
ATOM 2032 O O . ASN A 1 295 ? -46.502 -20.084 21.986 1.00 72.58 275 ASN A O 1
ATOM 2037 N N . ALA A 1 296 ? -45.274 -18.189 21.918 1.00 69.89 276 ALA A N 1
ATOM 2038 C CA . ALA A 1 296 ? -44.524 -18.578 20.722 1.00 68.19 276 ALA A CA 1
ATOM 2039 C C . ALA A 1 296 ? -43.575 -19.727 21.064 1.00 69.72 276 ALA A C 1
ATOM 2040 O O . ALA A 1 296 ? -43.374 -20.638 20.262 1.00 69.04 276 ALA A O 1
ATOM 2042 N N . ILE A 1 297 ? -42.988 -19.660 22.258 1.00 71.07 277 ILE A N 1
ATOM 2043 C CA . ILE A 1 297 ? -42.072 -20.685 22.749 1.00 69.59 277 ILE A CA 1
ATOM 2044 C C . ILE A 1 297 ? -42.874 -21.969 22.931 1.00 70.46 277 ILE A C 1
ATOM 2045 O O . ILE A 1 297 ? -42.414 -23.065 22.597 1.00 66.58 277 ILE A O 1
ATOM 2050 N N . GLU A 1 298 ? -44.084 -21.810 23.458 1.00 71.56 278 GLU A N 1
ATOM 2051 C CA . GLU A 1 298 ? -44.993 -22.926 23.693 1.00 73.19 278 GLU A CA 1
ATOM 2052 C C . GLU A 1 298 ? -45.164 -23.788 22.450 1.00 72.24 278 GLU A C 1
ATOM 2053 O O . GLU A 1 298 ? -45.198 -25.013 22.537 1.00 72.46 278 GLU A O 1
ATOM 2059 N N . MET A 1 299 ? -45.274 -23.137 21.295 1.00 67.36 279 MET A N 1
ATOM 2060 C CA . MET A 1 299 ? -45.452 -23.839 20.032 1.00 69.06 279 MET A CA 1
ATOM 2061 C C . MET A 1 299 ? -44.139 -24.232 19.370 1.00 71.17 279 MET A C 1
ATOM 2062 O O . MET A 1 299 ? -44.136 -24.978 18.395 1.00 68.94 279 MET A O 1
ATOM 2067 N N . GLY A 1 300 ? -43.024 -23.739 19.895 1.00 69.43 280 GLY A N 1
ATOM 2068 C CA . GLY A 1 300 ? -41.742 -24.050 19.290 1.00 62.73 280 GLY A CA 1
ATOM 2069 C C . GLY A 1 300 ? -41.600 -23.276 17.987 1.00 65.20 280 GLY A C 1
ATOM 2070 O O . GLY A 1 300 ? -41.010 -23.752 17.012 1.00 62.66 280 GLY A O 1
ATOM 2071 N N . ALA A 1 301 ? -42.130 -22.059 17.975 1.00 63.52 281 ALA A N 1
ATOM 2072 C CA . ALA A 1 301 ? -42.090 -21.224 16.786 1.00 63.61 281 ALA A CA 1
ATOM 2073 C C . ALA A 1 301 ? -40.880 -20.288 16.670 1.00 63.01 281 ALA A C 1
ATOM 2074 O O . ALA A 1 301 ? -40.500 -19.907 15.562 1.00 62.40 281 ALA A O 1
ATOM 2076 N N . VAL A 1 302 ? -40.275 -19.918 17.796 1.00 60.98 282 VAL A N 1
ATOM 2077 C CA . VAL A 1 302 ? -39.138 -18.998 17.769 1.00 59.35 282 VAL A CA 1
ATOM 2078 C C . VAL A 1 302 ? -37.905 -19.499 17.026 1.00 57.90 282 VAL A C 1
ATOM 2079 O O . VAL A 1 302 ? -37.223 -20.412 17.478 1.00 60.66 282 VAL A O 1
ATOM 2083 N N . GLU A 1 303 ? -37.628 -18.894 15.876 1.00 59.05 283 GLU A N 1
ATOM 2084 C CA . GLU A 1 303 ? -36.456 -19.247 15.081 1.00 63.03 283 GLU A CA 1
ATOM 2085 C C . GLU A 1 303 ? -35.275 -18.583 15.780 1.00 60.41 283 GLU A C 1
ATOM 2086 O O . GLU A 1 303 ? -34.254 -19.223 16.063 1.00 61.93 283 GLU A O 1
ATOM 2092 N N . THR A 1 304 ? -35.423 -17.287 16.040 1.00 54.76 284 THR A N 1
ATOM 2093 C CA . THR A 1 304 ? -34.403 -16.517 16.736 1.00 56.17 284 THR A CA 1
ATOM 2094 C C . THR A 1 304 ? -35.092 -15.424 17.549 1.00 53.61 284 THR A C 1
ATOM 2095 O O . THR A 1 304 ? -36.090 -14.858 17.127 1.00 53.93 284 THR A O 1
ATOM 2099 N N . VAL A 1 305 ? -34.571 -15.148 18.732 1.00 48.02 285 VAL A N 1
ATOM 2100 C CA . VAL A 1 305 ? -35.150 -14.120 19.571 1.00 48.79 285 VAL A CA 1
ATOM 2101 C C . VAL A 1 305 ? -34.144 -12.986 19.766 1.00 49.34 285 VAL A C 1
ATOM 2102 O O . VAL A 1 305 ? -32.943 -13.221 19.870 1.00 52.98 285 VAL A O 1
ATOM 2106 N N . LEU A 1 306 ? -34.641 -11.754 19.777 1.00 49.09 286 LEU A N 1
ATOM 2107 C CA . LEU A 1 306 ? -33.801 -10.575 19.987 1.00 45.63 286 LEU A CA 1
ATOM 2108 C C . LEU A 1 306 ? -34.200 -9.978 21.321 1.00 51.79 286 LEU A C 1
ATOM 2109 O O . LEU A 1 306 ? -35.371 -9.667 21.533 1.00 49.01 286 LEU A O 1
ATOM 2114 N N . VAL A 1 307 ? -33.231 -9.839 22.223 1.00 50.09 287 VAL A N 1
ATOM 2115 C CA . VAL A 1 307 ? -33.506 -9.287 23.541 1.00 51.87 287 VAL A CA 1
ATOM 2116 C C . VAL A 1 307 ? -32.430 -8.310 24.002 1.00 55.62 287 VAL A C 1
ATOM 2117 O O . VAL A 1 307 ? -31.247 -8.620 23.976 1.00 57.74 287 VAL A O 1
ATOM 2121 N N . ILE A 1 308 ? -32.860 -7.115 24.411 1.00 60.41 288 ILE A N 1
ATOM 2122 C CA . ILE A 1 308 ? -31.955 -6.059 24.874 1.00 60.71 288 ILE A CA 1
ATOM 2123 C C . ILE A 1 308 ? -31.384 -6.368 26.257 1.00 62.04 288 ILE A C 1
ATOM 2124 O O . ILE A 1 308 ? -32.054 -6.956 27.102 1.00 62.67 288 ILE A O 1
ATOM 2129 N N . GLU A 1 309 ? -30.141 -5.955 26.477 1.00 65.22 289 GLU A N 1
ATOM 2130 C CA . GLU A 1 309 ? -29.445 -6.221 27.730 1.00 66.73 289 GLU A CA 1
ATOM 2131 C C . GLU A 1 309 ? -30.182 -5.878 29.008 1.00 63.76 289 GLU A C 1
ATOM 2132 O O . GLU A 1 309 ? -30.052 -6.588 29.995 1.00 68.66 289 GLU A O 1
ATOM 2138 N N . ASP A 1 310 ? -30.952 -4.799 28.996 1.00 66.31 290 ASP A N 1
ATOM 2139 C CA . ASP A 1 310 ? -31.688 -4.364 30.185 1.00 71.55 290 ASP A CA 1
ATOM 2140 C C . ASP A 1 310 ? -32.631 -5.423 30.786 1.00 72.85 290 ASP A C 1
ATOM 2141 O O . ASP A 1 310 ? -32.747 -5.537 32.011 1.00 78.05 290 ASP A O 1
ATOM 2146 N N . LEU A 1 311 ? -33.301 -6.194 29.932 1.00 69.26 291 LEU A N 1
ATOM 2147 C CA . LEU A 1 311 ? -34.221 -7.228 30.399 1.00 69.08 291 LEU A CA 1
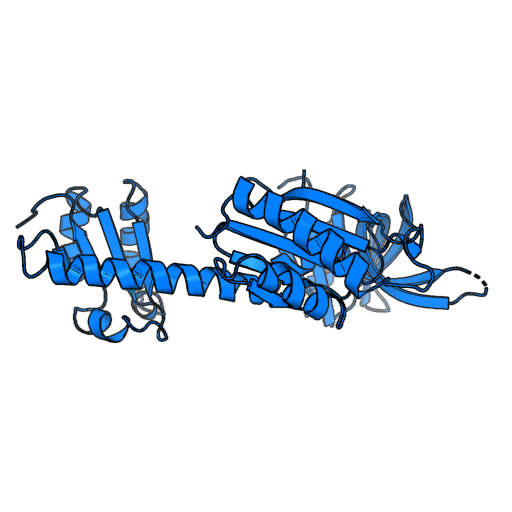ATOM 2148 C C . LEU A 1 311 ? -33.526 -8.339 31.183 1.00 71.81 291 LEU A C 1
ATOM 2149 O O . LEU A 1 311 ? -34.164 -9.318 31.567 1.00 75.10 291 LEU A O 1
ATOM 2154 N N . LEU A 1 312 ? -32.226 -8.181 31.427 1.00 72.94 292 LEU A N 1
ATOM 2155 C CA . LEU A 1 312 ? -31.455 -9.175 32.171 1.00 77.20 292 LEU A CA 1
ATOM 2156 C C . LEU A 1 312 ? -30.676 -8.576 33.352 1.00 80.65 292 LEU A C 1
ATOM 2157 O O . LEU A 1 312 ? -29.807 -9.240 33.927 1.00 78.79 292 LEU A O 1
ATOM 2162 N N . SER A 1 313 ? -30.997 -7.338 33.727 1.00 80.35 293 SER A N 1
ATOM 2163 C CA . SER A 1 313 ? -30.292 -6.678 34.823 1.00 83.53 293 SER A CA 1
ATOM 2164 C C . SER A 1 313 ? -31.187 -6.286 35.990 1.00 92.62 293 SER A C 1
ATOM 2165 O O . SER A 1 313 ? -31.887 -5.275 35.925 1.00 94.82 293 SER A O 1
ATOM 2168 N N . SER A 1 314 ? -31.147 -7.080 37.058 1.00 97.01 294 SER A N 1
ATOM 2169 C CA . SER A 1 314 ? -31.946 -6.818 38.257 1.00 91.73 294 SER A CA 1
ATOM 2170 C C . SER A 1 314 ? -33.436 -6.621 37.931 1.00 98.30 294 SER A C 1
ATOM 2171 O O . SER A 1 314 ? -33.920 -5.486 37.849 1.00 99.52 294 SER A O 1
ATOM 2174 N N . ASP A 1 315 ? -34.152 -7.732 37.751 1.00 97.04 295 ASP A N 1
ATOM 2175 C CA . ASP A 1 315 ? -35.581 -7.715 37.422 1.00 95.33 295 ASP A CA 1
ATOM 2176 C C . ASP A 1 315 ? -36.359 -8.743 38.238 1.00 97.05 295 ASP A C 1
ATOM 2177 O O . ASP A 1 315 ? -37.367 -9.284 37.776 1.00 90.87 295 ASP A O 1
ATOM 2182 N N . GLU A 1 316 ? -35.892 -9.001 39.455 1.00 97.44 296 GLU A N 1
ATOM 2183 C CA . GLU A 1 316 ? -36.534 -9.964 40.347 1.00 99.15 296 GLU A CA 1
ATOM 2184 C C . GLU A 1 316 ? -37.061 -11.197 39.605 1.00 98.12 296 GLU A C 1
ATOM 2185 O O . GLU A 1 316 ? -36.411 -11.717 38.695 1.00 97.60 296 GLU A O 1
ATOM 2191 N N . GLN A 1 317 ? -38.242 -11.653 40.006 1.00 97.42 297 GLN A N 1
ATOM 2192 C CA . GLN A 1 317 ? -38.881 -12.822 39.414 1.00 98.53 297 GLN A CA 1
ATOM 2193 C C . GLN A 1 317 ? -39.019 -12.755 37.891 1.00 94.87 297 GLN A C 1
ATOM 2194 O O . GLN A 1 317 ? -39.554 -13.675 37.269 1.00 90.52 297 GLN A O 1
ATOM 2200 N N . GLU A 1 318 ? -38.540 -11.673 37.287 1.00 93.04 298 GLU A N 1
ATOM 2201 C CA . GLU A 1 318 ? -38.623 -11.530 35.838 1.00 91.02 298 GLU A CA 1
ATOM 2202 C C . GLU A 1 318 ? -37.302 -11.953 35.206 1.00 87.87 298 GLU A C 1
ATOM 2203 O O . GLU A 1 318 ? -37.280 -12.732 34.251 1.00 82.03 298 GLU A O 1
ATOM 2209 N N . ARG A 1 319 ? -36.201 -11.441 35.747 1.00 86.66 299 ARG A N 1
ATOM 2210 C CA . ARG A 1 319 ? -34.891 -11.771 35.212 1.00 84.92 299 ARG A CA 1
ATOM 2211 C C . ARG A 1 319 ? -34.679 -13.277 35.235 1.00 81.68 299 ARG A C 1
ATOM 2212 O O . ARG A 1 319 ? -33.863 -13.803 34.479 1.00 83.86 299 ARG A O 1
ATOM 2220 N N . LEU A 1 320 ? -35.402 -13.968 36.109 1.00 77.21 300 LEU A N 1
ATOM 2221 C CA . LEU A 1 320 ? -35.299 -15.419 36.183 1.00 76.85 300 LEU A CA 1
ATOM 2222 C C . LEU A 1 320 ? -36.178 -16.007 35.093 1.00 74.36 300 LEU A C 1
ATOM 2223 O O . LEU A 1 320 ? -35.803 -16.970 34.430 1.00 73.47 300 LEU A O 1
ATOM 2228 N N . THR A 1 321 ? -37.359 -15.413 34.933 1.00 75.45 301 THR A N 1
ATOM 2229 C CA . THR A 1 321 ? -38.346 -15.840 33.948 1.00 73.98 301 THR A CA 1
ATOM 2230 C C . THR A 1 321 ? -37.834 -15.698 32.526 1.00 72.37 301 THR A C 1
ATOM 2231 O O . THR A 1 321 ? -37.923 -16.632 31.724 1.00 66.19 301 THR A O 1
ATOM 2235 N N . ILE A 1 322 ? -37.327 -14.511 32.209 1.00 72.39 302 ILE A N 1
ATOM 2236 C CA . ILE A 1 322 ? -36.809 -14.262 30.883 1.00 69.71 302 ILE A CA 1
ATOM 2237 C C . ILE A 1 322 ? -35.669 -15.244 30.696 1.00 66.24 302 ILE A C 1
ATOM 2238 O O . ILE A 1 322 ? -35.632 -15.995 29.721 1.00 66.11 302 ILE A O 1
ATOM 2243 N N . GLU A 1 323 ? -34.754 -15.255 31.654 1.00 63.46 303 GLU A N 1
ATOM 2244 C CA . GLU A 1 323 ? -33.612 -16.152 31.605 1.00 68.28 303 GLU A CA 1
ATOM 2245 C C . GLU A 1 323 ? -34.037 -17.551 31.176 1.00 65.82 303 GLU A C 1
ATOM 2246 O O . GLU A 1 323 ? -33.419 -18.148 30.296 1.00 61.94 303 GLU A O 1
ATOM 2252 N N . ARG A 1 324 ? -35.104 -18.061 31.789 1.00 70.82 304 ARG A N 1
ATOM 2253 C CA . ARG A 1 324 ? -35.611 -19.395 31.470 1.00 68.87 304 ARG A CA 1
ATOM 2254 C C . ARG A 1 324 ? -36.161 -19.453 30.038 1.00 68.72 304 ARG A C 1
ATOM 2255 O O . ARG A 1 324 ? -35.916 -20.412 29.300 1.00 66.66 304 ARG A O 1
ATOM 2263 N N . MET A 1 325 ? -36.914 -18.425 29.657 1.00 65.06 305 MET A N 1
ATOM 2264 C CA . MET A 1 325 ? -37.469 -18.340 28.316 1.00 60.88 305 MET A CA 1
ATOM 2265 C C . MET A 1 325 ? -36.353 -18.532 27.297 1.00 61.52 305 MET A C 1
ATOM 2266 O O . MET A 1 325 ? -36.510 -19.253 26.317 1.00 60.51 305 MET A O 1
ATOM 2271 N N . LEU A 1 326 ? -35.228 -17.866 27.539 1.00 59.92 306 LEU A N 1
ATOM 2272 C CA . LEU A 1 326 ? -34.079 -17.916 26.643 1.00 62.01 306 LEU A CA 1
ATOM 2273 C C . LEU A 1 326 ? -33.410 -19.282 26.555 1.00 63.36 306 LEU A C 1
ATOM 2274 O O . LEU A 1 326 ? -32.838 -19.636 25.522 1.00 55.61 306 LEU A O 1
ATOM 2279 N N . GLU A 1 327 ? -33.466 -20.054 27.630 1.00 56.60 307 GLU A N 1
ATOM 2280 C CA . GLU A 1 327 ? -32.865 -21.370 27.577 1.00 61.34 307 GLU A CA 1
ATOM 2281 C C . GLU A 1 327 ? -33.799 -22.281 26.793 1.00 67.00 307 GLU A C 1
ATOM 2282 O O . GLU A 1 327 ? -33.341 -23.145 26.048 1.00 70.37 307 GLU A O 1
ATOM 2288 N N . ASP A 1 328 ? -35.106 -22.062 26.939 1.00 66.70 308 ASP A N 1
ATOM 2289 C CA . ASP A 1 328 ? -36.108 -22.859 26.229 1.00 65.92 308 ASP A CA 1
ATOM 2290 C C . ASP A 1 328 ? -35.964 -22.687 24.731 1.00 66.59 308 ASP A C 1
ATOM 2291 O O . ASP A 1 328 ? -36.050 -23.649 23.971 1.00 70.49 308 ASP A O 1
ATOM 2296 N N . ILE A 1 329 ? -35.755 -21.448 24.309 1.00 63.91 309 ILE A N 1
ATOM 2297 C CA . ILE A 1 329 ? -35.588 -21.146 22.895 1.00 68.06 309 ILE A CA 1
ATOM 2298 C C . ILE A 1 329 ? -34.406 -21.931 22.307 1.00 68.32 309 ILE A C 1
ATOM 2299 O O . ILE A 1 329 ? -34.509 -22.487 21.219 1.00 71.96 309 ILE A O 1
ATOM 2304 N N . GLU A 1 330 ? -33.297 -21.988 23.038 1.00 69.73 310 GLU A N 1
ATOM 2305 C CA . GLU A 1 330 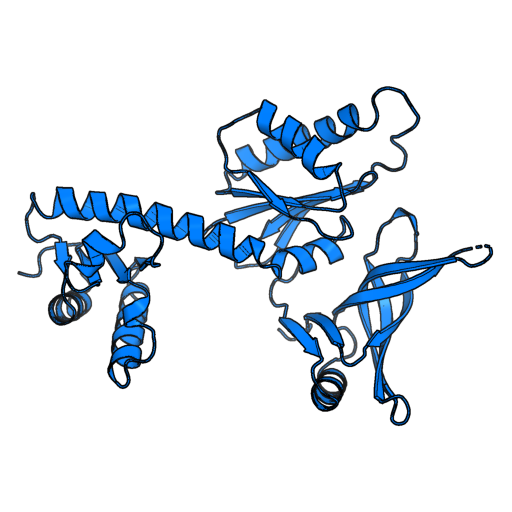? -32.120 -22.724 22.583 1.00 72.52 310 GLU A CA 1
ATOM 2306 C C . GLU A 1 330 ? -32.314 -24.227 22.737 1.00 74.53 310 GLU A C 1
ATOM 2307 O O . GLU A 1 330 ? -31.690 -25.012 22.021 1.00 76.22 310 GLU A O 1
ATOM 2313 N N . ASN A 1 331 ? -33.162 -24.627 23.684 1.00 70.01 311 ASN A N 1
ATOM 2314 C CA . ASN A 1 331 ? -33.459 -26.042 23.892 1.00 74.55 311 ASN A CA 1
ATOM 2315 C C . ASN A 1 331 ? -34.412 -26.509 22.788 1.00 80.86 311 ASN A C 1
ATOM 2316 O O . ASN A 1 331 ? -35.083 -27.530 22.931 1.00 86.95 311 ASN A O 1
ATOM 2321 N N . LYS A 1 332 ? -34.482 -25.740 21.703 1.00 73.71 312 LYS A N 1
ATOM 2322 C CA . LYS A 1 332 ? -35.330 -26.056 20.558 1.00 73.53 312 LYS A CA 1
ATOM 2323 C C . LYS A 1 332 ? -34.724 -25.440 19.300 1.00 75.63 312 LYS A C 1
ATOM 2324 O O . LYS A 1 332 ? -35.436 -24.985 18.401 1.00 71.41 312 LYS A O 1
ATOM 2330 N N . ARG A 1 333 ? -33.395 -25.433 19.257 1.00 73.70 313 ARG A N 1
ATOM 2331 C CA . ARG A 1 333 ? -32.628 -24.894 18.138 1.00 72.49 313 ARG A CA 1
ATOM 2332 C C . ARG A 1 333 ? -32.917 -23.434 17.807 1.00 70.51 313 ARG A C 1
ATOM 2333 O O . ARG A 1 333 ? -32.834 -23.007 16.653 1.00 71.55 313 ARG A O 1
ATOM 2341 N N . GLY A 1 334 ? -33.242 -22.669 18.839 1.00 65.41 314 GLY A N 1
ATOM 2342 C CA . GLY A 1 334 ? -33.511 -21.260 18.650 1.00 63.73 314 GLY A CA 1
ATOM 2343 C C . GLY A 1 334 ? -32.226 -20.471 18.828 1.00 66.72 314 GLY A C 1
ATOM 2344 O O . GLY A 1 334 ? -31.294 -20.913 19.508 1.00 62.24 314 GLY A O 1
ATOM 2345 N N . GLU A 1 335 ? -32.174 -19.300 18.205 1.00 61.10 315 GLU A N 1
ATOM 2346 C CA . GLU A 1 335 ? -31.007 -18.435 18.288 1.00 56.97 315 GLU A CA 1
ATOM 2347 C C . GLU A 1 335 ? -31.325 -17.236 19.173 1.00 58.26 315 GLU A C 1
ATOM 2348 O O . GLU A 1 335 ? -32.326 -16.560 18.974 1.00 58.00 315 GLU A O 1
ATOM 2354 N N . VAL A 1 336 ? -30.477 -16.991 20.162 1.00 58.79 316 VAL A N 1
ATOM 2355 C CA . VAL A 1 336 ? -30.667 -15.868 21.070 1.00 51.28 316 VAL A CA 1
ATOM 2356 C C . VAL A 1 336 ? -29.583 -14.825 20.862 1.00 49.57 316 VAL A C 1
ATOM 2357 O O . VAL A 1 336 ? -28.405 -15.104 21.047 1.00 57.90 316 VAL A O 1
ATOM 2361 N N . ILE A 1 337 ? -29.973 -13.624 20.462 1.00 52.63 317 ILE A N 1
ATOM 2362 C CA . ILE A 1 337 ? -29.003 -12.558 20.252 1.00 48.65 317 ILE A CA 1
ATOM 2363 C C . ILE A 1 337 ? -29.291 -11.469 21.257 1.00 52.50 317 ILE A C 1
ATOM 2364 O O . ILE A 1 337 ? -30.317 -10.804 21.173 1.00 53.65 317 ILE A O 1
ATOM 2369 N N . LEU A 1 338 ? -28.404 -11.311 22.227 1.00 50.30 318 LEU A N 1
ATOM 2370 C CA . LEU A 1 338 ? -28.566 -10.274 23.216 1.00 50.96 318 LEU A CA 1
ATOM 2371 C C . LEU A 1 338 ? -28.225 -8.952 22.551 1.00 51.35 318 LEU A C 1
ATOM 2372 O O . LEU A 1 338 ? -27.409 -8.904 21.630 1.00 57.51 318 LEU A O 1
ATOM 2377 N N . VAL A 1 339 ? -28.867 -7.879 22.997 1.00 53.08 319 VAL A N 1
ATOM 2378 C CA . VAL A 1 339 ? -28.622 -6.568 22.411 1.00 54.23 319 VAL A CA 1
ATOM 2379 C C . VAL A 1 339 ? -28.169 -5.507 23.416 1.00 60.22 319 VAL A C 1
ATOM 2380 O O . VAL A 1 339 ? -28.893 -5.161 24.350 1.00 64.65 319 VAL A O 1
ATOM 2384 N N . PRO A 1 340 ? -26.945 -4.982 23.224 1.00 70.60 320 PRO A N 1
ATOM 2385 C CA . PRO A 1 340 ? -26.320 -3.957 24.065 1.00 71.16 320 PRO A CA 1
ATOM 2386 C C . PRO A 1 340 ? -26.703 -2.534 23.642 1.00 72.22 320 PRO A C 1
ATOM 2387 O O . PRO A 1 340 ? -27.148 -2.311 22.522 1.00 68.58 320 PRO A O 1
ATOM 2391 N N . LYS A 1 341 ? -26.508 -1.578 24.545 1.00 75.55 321 LYS A N 1
ATOM 2392 C CA . LYS A 1 341 ? -26.830 -0.169 24.306 1.00 77.34 321 LYS A CA 1
ATOM 2393 C C . LYS A 1 341 ? -26.288 0.370 22.989 1.00 76.78 321 LYS A C 1
ATOM 2394 O O . LYS A 1 341 ? -26.993 1.047 22.236 1.00 77.30 321 LYS A O 1
ATOM 2400 N N . GLU A 1 342 ? -25.030 0.054 22.715 1.00 74.62 322 GLU A N 1
ATOM 2401 C CA . GLU A 1 342 ? -24.343 0.546 21.530 1.00 80.97 322 GLU A CA 1
ATOM 2402 C C . GLU A 1 342 ? -24.733 0.061 20.135 1.00 76.19 322 GLU A C 1
ATOM 2403 O O . GLU A 1 342 ? -24.238 0.599 19.141 1.00 75.43 322 GLU A O 1
ATOM 2409 N N . SER A 1 343 ? -25.609 -0.929 20.027 1.00 68.95 323 SER A N 1
ATOM 2410 C CA . SER A 1 343 ? -25.969 -1.393 18.693 1.00 70.28 323 SER A CA 1
ATOM 2411 C C . SER A 1 343 ? -26.933 -0.425 18.021 1.00 66.40 323 SER A C 1
ATOM 2412 O O . SER A 1 343 ? -27.864 0.072 18.648 1.00 67.95 323 SER A O 1
ATOM 2415 N N . PRO A 1 344 ? -26.714 -0.149 16.728 1.00 67.55 324 PRO A N 1
ATOM 2416 C CA . PRO A 1 344 ? -27.539 0.753 15.923 1.0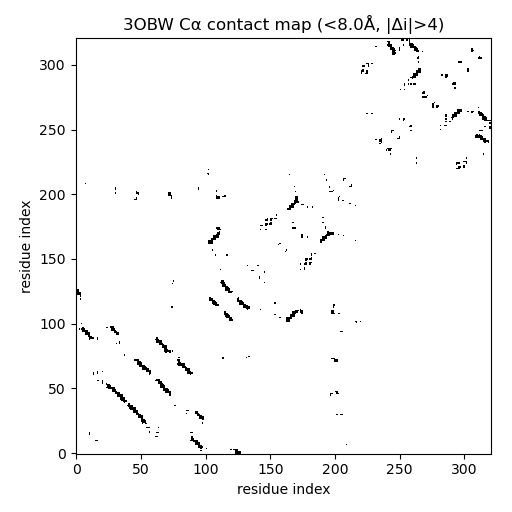0 75.70 324 PRO A CA 1
ATOM 2417 C C . PRO A 1 344 ? -28.963 0.224 15.791 1.00 72.80 324 PRO A C 1
ATOM 2418 O O . PRO A 1 344 ? -29.756 0.728 14.993 1.00 71.99 324 PRO A O 1
ATOM 2422 N N . ILE A 1 345 ? -29.278 -0.801 16.574 1.00 70.92 325 ILE A N 1
ATOM 2423 C CA . ILE A 1 345 ? -30.601 -1.397 16.538 1.00 68.23 325 ILE A CA 1
ATOM 2424 C C . ILE A 1 345 ? -31.231 -1.440 17.930 1.00 68.97 325 ILE A C 1
ATOM 2425 O O . ILE A 1 345 ? -32.398 -1.782 18.081 1.00 71.83 325 ILE A O 1
ATOM 2430 N N . TYR A 1 346 ? -30.465 -1.054 18.942 1.00 64.47 326 TYR A N 1
ATOM 2431 C CA . TYR A 1 346 ? -30.961 -1.075 20.307 1.00 70.90 326 TYR A CA 1
ATOM 2432 C C . TYR A 1 346 ? -32.260 -0.293 20.503 1.00 75.15 326 TYR A C 1
ATOM 2433 O O . TYR A 1 346 ? -33.221 -0.821 21.064 1.00 75.10 326 TYR A O 1
ATOM 2442 N N . PHE A 1 347 ? -32.309 0.952 20.038 1.00 76.23 327 PHE A N 1
ATOM 2443 C CA . PHE A 1 347 ? -33.515 1.753 20.220 1.00 76.69 327 PHE A CA 1
ATOM 2444 C C . PHE A 1 347 ? -34.733 1.241 19.462 1.00 69.58 327 PHE A C 1
ATOM 2445 O O . PHE A 1 347 ? -35.823 1.212 20.019 1.00 71.10 327 PHE A O 1
ATOM 2453 N N . GLU A 1 348 ? -34.565 0.839 18.205 1.00 70.56 328 GLU A N 1
ATOM 2454 C CA . GLU A 1 348 ? -35.696 0.311 17.446 1.00 70.34 328 GLU A CA 1
ATOM 2455 C C . GLU A 1 348 ? -36.288 -0.846 18.244 1.00 74.69 328 GLU A C 1
ATOM 2456 O O . GLU A 1 348 ? -37.505 -0.985 18.360 1.00 73.54 328 GLU A O 1
ATOM 2462 N N . LEU A 1 349 ? -35.409 -1.677 18.795 1.00 70.54 329 LEU A N 1
ATOM 2463 C CA . LEU A 1 349 ? -35.834 -2.832 19.562 1.00 69.41 329 LEU A CA 1
ATOM 2464 C C . LEU A 1 349 ? -36.566 -2.418 20.829 1.00 68.51 329 LEU A C 1
ATOM 2465 O O . LEU A 1 349 ? -37.721 -2.794 21.022 1.00 62.64 329 LEU A O 1
ATOM 2470 N N . LYS A 1 350 ? -35.897 -1.648 21.687 1.00 68.48 330 LYS A N 1
ATOM 2471 C CA . LYS A 1 350 ? -36.487 -1.189 22.952 1.00 70.66 330 LYS A CA 1
ATOM 2472 C C . LYS A 1 350 ? -37.885 -0.618 22.717 1.00 70.47 330 LYS A C 1
ATOM 2473 O O . LYS A 1 350 ? -38.778 -0.723 23.563 1.00 66.10 330 LYS A O 1
ATOM 2479 N N . ASN A 1 351 ? -38.064 -0.019 21.548 1.00 70.14 331 ASN A N 1
ATOM 2480 C CA . ASN A 1 351 ? -39.339 0.562 21.177 1.00 70.64 331 ASN A CA 1
ATOM 2481 C C . ASN A 1 351 ? -40.404 -0.515 21.289 1.00 73.75 331 ASN A C 1
ATOM 2482 O O . ASN A 1 351 ? -41.474 -0.289 21.862 1.00 76.92 331 ASN A O 1
ATOM 2487 N N . LEU A 1 352 ? -40.090 -1.687 20.741 1.00 67.27 332 LEU A N 1
ATOM 2488 C CA . LEU A 1 352 ? -41.005 -2.822 20.734 1.00 63.51 332 LEU A CA 1
ATOM 2489 C C . LEU A 1 352 ? -40.892 -3.726 21.953 1.00 58.75 332 LEU A C 1
ATOM 2490 O O . LEU A 1 352 ? -40.831 -4.948 21.824 1.00 55.21 332 LEU A O 1
ATOM 2495 N N . THR A 1 353 ? -40.878 -3.106 23.130 1.00 58.31 333 THR A N 1
ATOM 2496 C CA . THR A 1 353 ? -40.816 -3.791 24.424 1.00 60.28 333 THR A CA 1
ATOM 2497 C C . THR A 1 353 ? -39.457 -4.375 24.762 1.00 60.43 333 THR A C 1
ATOM 2498 O O . THR A 1 353 ? -39.230 -4.801 25.892 1.00 64.79 333 THR A O 1
ATOM 2502 N N . GLY A 1 354 ? -38.558 -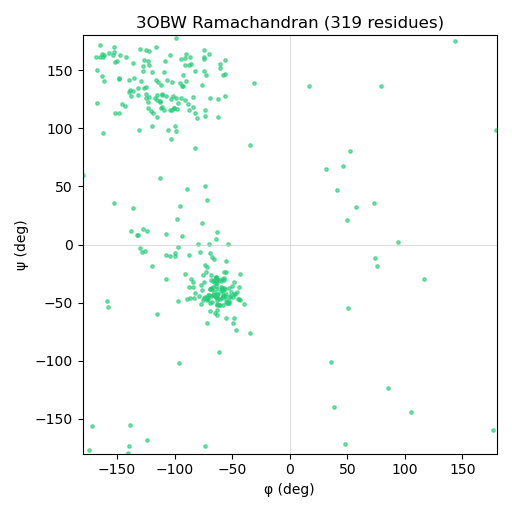4.414 23.787 1.00 61.79 334 GLY A N 1
ATOM 2503 C CA . GLY A 1 354 ? -37.233 -4.937 24.053 1.00 57.09 334 GLY A CA 1
ATOM 2504 C C . GLY A 1 354 ? -37.017 -6.404 23.748 1.00 57.73 334 GLY A C 1
ATOM 2505 O O . GLY A 1 354 ? -35.928 -6.916 23.990 1.00 60.65 334 GLY A O 1
ATOM 2506 N N . ILE A 1 355 ? -38.035 -7.085 23.226 1.00 55.01 335 ILE A N 1
ATOM 2507 C CA . ILE A 1 355 ? -37.899 -8.497 22.889 1.00 52.21 335 ILE A CA 1
ATOM 2508 C C . ILE A 1 355 ? -38.814 -8.925 21.748 1.00 50.45 335 ILE A C 1
ATOM 2509 O O . ILE A 1 355 ? -40.031 -8.932 21.881 1.00 51.76 335 ILE A O 1
ATOM 2514 N N . LEU A 1 356 ? -38.220 -9.277 20.615 1.00 56.15 336 LEU A N 1
ATOM 2515 C CA . LEU A 1 356 ? -39.001 -9.717 19.479 1.00 51.78 336 LEU A CA 1
ATOM 2516 C C . LEU A 1 356 ? -38.472 -11.050 19.002 1.00 50.53 336 LEU A C 1
ATOM 2517 O O . LEU A 1 356 ? -37.291 -11.330 19.130 1.00 47.50 336 LEU A O 1
ATOM 2522 N N . ALA A 1 357 ? -39.360 -11.871 18.452 1.00 51.99 337 ALA A N 1
ATOM 2523 C CA . ALA A 1 357 ? -38.985 -13.185 17.955 1.00 50.88 337 ALA A CA 1
ATOM 2524 C C . ALA A 1 357 ? -39.391 -13.357 16.496 1.00 59.69 337 ALA A C 1
ATOM 2525 O O . ALA A 1 357 ? -40.534 -13.076 16.125 1.00 62.84 337 ALA A O 1
ATOM 2527 N N . ILE A 1 358 ? -38.443 -13.790 15.668 1.00 56.06 338 ILE A N 1
ATOM 2528 C CA . ILE A 1 358 ? -38.723 -14.058 14.266 1.00 56.50 338 ILE A CA 1
ATOM 2529 C C . ILE A 1 358 ? -39.291 -15.480 14.300 1.00 60.19 338 ILE A C 1
ATOM 2530 O O . ILE A 1 358 ? -38.610 -16.415 14.735 1.00 58.74 338 ILE A O 1
ATOM 2535 N N . LEU A 1 359 ? -40.542 -15.631 13.862 1.00 61.91 339 LEU A N 1
ATOM 2536 C CA . LEU A 1 359 ? -41.235 -16.920 13.906 1.00 64.48 339 LEU A CA 1
ATOM 2537 C C . LEU A 1 359 ? -41.037 -17.886 12.736 1.00 66.10 339 LEU A C 1
ATOM 2538 O O . LEU A 1 359 ? -40.731 -17.486 11.608 1.00 67.04 339 LEU A O 1
ATOM 2543 N N . ARG A 1 360 ? -41.231 -19.169 13.036 1.00 63.95 340 ARG A N 1
ATOM 2544 C CA . ARG A 1 360 ? -41.118 -20.244 12.052 1.00 68.81 340 ARG A CA 1
ATOM 2545 C C . ARG A 1 360 ? -42.447 -20.400 11.323 1.00 74.11 340 ARG A C 1
ATOM 2546 O O . ARG A 1 360 ? -42.490 -20.809 10.162 1.00 75.24 340 ARG A O 1
ATOM 2554 N N . PHE A 1 361 ? -43.526 -20.079 12.031 1.00 70.20 341 PHE A N 1
ATOM 2555 C CA . PHE A 1 361 ? -44.880 -20.150 11.495 1.00 71.96 341 PHE A CA 1
ATOM 2556 C C . PHE A 1 361 ? -45.801 -19.318 12.366 1.00 71.23 341 PHE A C 1
ATOM 2557 O O . PHE A 1 361 ? -45.470 -19.006 13.509 1.00 74.59 341 PHE A O 1
ATOM 2565 N N . ARG A 1 362 ? -46.961 -18.968 11.825 1.00 66.90 342 ARG A N 1
ATOM 2566 C CA . ARG A 1 362 ? -47.929 -18.160 12.554 1.00 77.23 342 ARG A CA 1
ATOM 2567 C C . ARG A 1 362 ? -48.391 -18.778 13.876 1.00 73.70 342 ARG A C 1
ATOM 2568 O O . ARG A 1 362 ? -48.501 -20.002 14.021 1.00 72.53 342 ARG A O 1
ATOM 2576 N N . ILE A 1 363 ? -48.652 -17.904 14.841 1.00 70.14 343 ILE A N 1
ATOM 2577 C CA . ILE A 1 363 ? -49.119 -18.303 16.162 1.00 73.94 343 ILE A CA 1
ATOM 2578 C C . ILE A 1 363 ? -50.313 -17.405 16.479 1.00 73.85 343 ILE A C 1
ATOM 2579 O O . ILE A 1 363 ? -50.832 -17.403 17.589 1.00 67.59 343 ILE A O 1
ATOM 2584 N N . ASN A 1 364 ? -50.724 -16.647 15.463 1.00 77.37 344 ASN A N 1
ATOM 2585 C CA . ASN A 1 364 ? -51.845 -15.711 15.528 1.00 72.87 344 ASN A CA 1
ATOM 2586 C C . ASN A 1 364 ? -51.463 -14.326 16.065 1.00 75.11 344 ASN A C 1
ATOM 2587 O O . ASN A 1 364 ? -51.863 -14.001 17.203 1.00 78.13 344 ASN A O 1
#

InterPro domains:
  IPR004405 Pelota [PTHR10853] (8-343)
  IPR004405 Pelota [TIGR00111] (1-343)
  IPR005140 eRF1/Pelota-like, N-terminal domain [SM01194] (1-123)
  IPR005142 eRF1 domain 3 [PF03465] (248-343)
  IPR023521 Pelota, archaea [MF_01853] (2-343)
  IPR029064 Ribosomal protein eL30-like superfamily [G3DSA:3.30.1330.30] (243-344)
  IPR029064 Ribosomal protein eL30-like superfamily [SSF55315] (236-344)
  IPR038069 Pelota/DOM34, N-terminal domain [G3DSA:2.30.30.870] (1-123)
  IPR038069 Pelota/DOM34, N-terminal domain [SSF159065] (1-121)
  IPR042226 eRF1, domain 2 superfamily [G3DSA:3.30.420.60] (125-242)
  IPR058547 Pelota, N-terminal domain [PF26356] (1-120)

Nearest PDB structures (foldseek):
  3obw-assembly1_A-2  TM=1.003E+00  e=3.094E-70  Saccharolobus solfataricus
  3wxm-assembly3_F  TM=3.473E-01  e=6.658E-31  Aeropyrum pernix K1
  3j15-assembly1_A  TM=4.662E-01  e=1.713E-24  Thermococcus kodakarensis
  5eo3-assembly3_A  TM=9.612E-01  e=1.033E-06  Homo sapiens
  6xa1-assembly1_j  TM=5.054E-01  e=1.454E-10  Homo sapiens

Foldseek 3Di:
DAADPKAKDAQADLVSQVVCQVPQDAFKKKWFWAWDFAPPTDTDIWIFIFGFHHKDQDPPVSWIKTWGFTCDTACVRVRGRHIDIGTGDRGTMMMIGGPPDPFKEWEWEDDLWWIWIWIQDPGGIGTDDTGTCNVVDDDDCRLLVVLLVVLVVVVVVCVVPVGQAYEQEEDPDSSVSNCVNNCVPPVPHHYHYDYDHHRMVSSVSVVVPDPVVVVSVVVVLLVVVVVVVVVQVVACVPPHPLKDFDDVVLQLLLVVLWFQEKEAEPVQCPPDPVRNVVVVVSVVSCVVSNYHYRYHYPPRPCQVVQVVRVGMMGRTPDDPD

Solvent-accessible surface area: 17203 Å² total; per-residue (Å²): 114,18,71,98,114,13,59,78,52,105,2,137,50,76,104,45,0,92,85,1,49,124,54,12,98,148,81,3,29,0,4,7,139,21,55,54,51,47,84,206,68,147,139,50,86,11,8,0,9,0,55,3,69,112,15,59,22,53,110,208,83,56,56,0,74,0,12,0,59,4,72,23,14,6,64,89,40,43,16,128,57,29,101,13,26,2,67,2,50,86,47,54,104,1,9,3,1,19,92,149,131,190,16,100,8,0,0,0,0,0,8,106,0,20,1,0,0,0,0,21,53,146,168,14,3,101,16,26,12,73,98,34,0,96,112,84,55,155,146,157,20,49,51,88,114,10,0,67,61,0,0,66,43,0,10,81,41,0,127,121,60,103,3,54,5,0,0,0,0,0,31,51,115,2,13,103,32,0,13,122,33,0,63,83,82,31,177,101,37,134,52,28,71,23,56,5,70,2,2,3,57,0,0,0,5,44,0,20,67,96,132,27,28,101,117,2,66,50,43,70,52,29,60,31,3,17,134,36,1,112,95,0,72,142,31,44,87,151,101,96,69,42,0,8,73,4,61,121,86,0,69,79,0,12,136,102,19,0,5,54,4,0,0,0,6,58,40,35,47,67,97,27,128,150,81,114,117,42,2,92,147,10,18,102,31,4,107,110,98,226,9,66,30,1,62,4,20,133,118,8,101,16,12,161,76,0,94,121,24,74,0,2,0,0,1,6,97,87,170,24,149